Protein 5M2Y (pdb70)

B-factor: mean 32.22, std 14.25, range [13.65, 144.36]

Solvent-accessible surface area: 13595 Å² total; per-residue (Å²): 95,104,9,13,34,8,47,19,160,100,78,60,67,61,4,70,0,62,2,136,48,66,97,2,141,134,6,13,60,10,26,0,3,0,56,29,88,24,73,29,137,50,2,75,98,88,0,34,140,49,3,108,8,10,18,6,79,64,150,63,109,106,118,139,49,63,26,97,32,30,89,12,112,63,40,132,127,11,78,24,34,13,7,94,32,160,148,13,38,30,0,19,13,60,39,48,119,113,0,28,88,16,8,32,116,41,7,75,3,12,1,80,4,17,88,83,0,35,122,14,72,0,7,0,3,0,13,4,132,139,86,19,6,13,8,44,2,75,93,77,62,67,57,4,75,1,60,9,145,51,92,118,2,88,86,23,15,56,8,23,0,3,0,56,29,85,26,72,35,134,54,3,69,87,86,0,34,134,49,3,106,8,11,32,45,82,58,143,61,173,106,122,134,45,64,29,96,34,34,88,14,113,64,40,132,122,9,100,27,55,11,2,107,19,162,136,15,43,17,0,20,13,61,38,47,123,115,1,23,63,46,13,53,120,30,10,78,2,13,1,82,3,17,86,84,1,35,114,10,45,0,8,2,0,0,22,39,199

Foldseek 3Di:
DDKDWWAWDDDDQKTKTFQPPPLLVQAKWKKKKKAFPPQQVVCQVCVQPQKFKFQLDDDDPDPRHGQPQWGWHWDPDDPDDDDDDPRITMTTTRGDPVRSCRQNVSRMIMMGHDCVRPPMDMIMMMDGDD/DKDWWAWDDDPQKTKTFQPPPLLVQAKWKKKKKAFPDDPVCCQVCVQVQKFKFQVPDPDPDPGHGQPFWGWHWDPDDPDDDDDDPRITMITTRGDPVSSCSAVVVRMIMMGGDCVRPPMDMIMMIDRD

Sequence (258 aa):
SRVVFIELKQKGVMWEGALHDARLREGADFWLSVRSSMPGHELQTKFPQLCKAGSPDDVSEVVNVALSGVIIRPVTHVPAAIPLRLENQYFALDLSTDAARAMLDAGRCTFYTPASLGDDVVKLELFAVLRTRVVFIELKQKGVMWEGALHDARLREGADFWLSVRSSMPGHELQTKFPQLCKAGSPDDVSEVVNVALSGVIIRPVTHVPAAIPLRLENQYFALDLSTDAARAMLDAGRCTFYTPASLGDVKLELFAVLR

InterPro domains:
  IPR010263 Type VI secretion system TssK [PF05936] (18-442)
  IPR010263 Type VI secretion system TssK [PTHR35566] (1-444)
  IPR010263 Type VI secretion system TssK [TIGR03353] (5-442)

Nearest PDB structures (foldseek):
  5m2y-assembly2_B  TM=9.913E-01  e=2.814E-26  Escherichia coli 55989
  5m30-assembly1_B  TM=9.433E-01  e=1.510E-23  Escherichia coli
  6gj3-assembly1_H  TM=7.924E-01  e=5.886E-18  Escherichia coli
  5y0e-assembly1_A  TM=8.400E-01  e=4.653E-09  Serratia sp. FS14
  5y0e-assembly1_B  TM=8.006E-01  e=2.379E-08  Serratia sp. FS14

Organism: Escherichia coli (strain 55989 / EAEC) (NCBI:txid585055)

Structure (mmCIF, N/CA/C/O backbone):
data_5M2Y
#
_entry.id   5M2Y
#
_cell.length_a   63.770
_cell.length_b   63.770
_cell.length_c   63.110
_cell.angle_alpha   90.00
_cell.angle_beta   90.00
_cell.angle_gamma   120.00
#
_symmetry.space_group_name_H-M   'P 32'
#
loop_
_entity.id
_entity.type
_entity.pdbx_description
1 polymer 'TssK C'
2 water water
#
loop_
_atom_site.group_PDB
_atom_site.id
_atom_site.type_symbol
_atom_site.label_atom_id
_atom_site.label_alt_id
_atom_site.label_comp_id
_atom_site.label_asym_id
_atom_site.label_entity_id
_atom_site.label_seq_id
_atom_site.pdbx_PDB_ins_code
_atom_site.Cartn_x
_atom_site.Cartn_y
_atom_site.Cartn_z
_atom_site.occupancy
_atom_site.B_iso_or_equiv
_atom_site.auth_seq_id
_atom_site.auth_comp_id
_atom_site.auth_asym_id
_atom_site.auth_atom_id
_atom_site.pdbx_PDB_model_num
ATOM 1 N N . SER A 1 1 ? -5.236 13.305 10.862 1.00 47.36 316 SER A N 1
ATOM 2 C CA . SER A 1 1 ? -6.059 12.645 11.864 1.00 47.30 316 SER A CA 1
ATOM 3 C C . SER A 1 1 ? -7.485 13.171 11.847 1.00 49.27 316 SER A C 1
ATOM 4 O O . SER A 1 1 ? -7.861 13.855 10.910 1.00 48.85 316 SER A O 1
ATOM 7 N N . ARG A 1 2 ? -8.301 12.798 12.832 1.00 43.94 317 ARG A N 1
ATOM 8 C CA . ARG A 1 2 ? -9.641 13.345 12.841 1.00 42.41 317 ARG A CA 1
ATOM 9 C C . ARG A 1 2 ? -9.655 14.725 13.456 1.00 42.05 317 ARG A C 1
ATOM 10 O O . ARG A 1 2 ? -8.941 15.002 14.362 1.00 40.15 317 ARG A O 1
ATOM 18 N N . VAL A 1 3 ? -10.491 15.545 12.862 1.00 36.82 318 VAL A N 1
ATOM 19 C CA . VAL A 1 3 ? -10.727 16.942 13.166 1.00 35.25 318 VAL A CA 1
ATOM 20 C C . VAL A 1 3 ? -12.116 17.131 13.734 1.00 36.97 318 VAL A C 1
ATOM 21 O O . VAL A 1 3 ? -13.105 16.643 13.185 1.00 36.63 318 VAL A O 1
ATOM 25 N N . VAL A 1 4 ? -12.167 17.850 14.848 1.00 32.02 319 VAL A N 1
ATOM 26 C CA . VAL A 1 4 ? -13.381 18.173 15.568 1.00 31.91 319 VAL A CA 1
ATOM 27 C C . VAL A 1 4 ? -13.553 19.678 15.467 1.00 34.90 319 VAL A C 1
ATOM 28 O O . VAL A 1 4 ? -12.711 20.428 15.969 1.00 34.70 319 VAL A O 1
ATOM 32 N N . PHE A 1 5 ? -14.628 20.110 14.786 1.00 30.20 320 PHE A N 1
ATOM 33 C CA . PHE A 1 5 ? -14.975 21.514 14.661 1.00 29.00 320 PHE A CA 1
ATOM 34 C C . PHE A 1 5 ? -15.710 21.884 15.954 1.00 31.52 320 PHE A C 1
ATOM 35 O O . PHE A 1 5 ? -16.660 21.195 16.342 1.00 31.22 320 PHE A O 1
ATOM 43 N N . ILE A 1 6 ? -15.251 22.953 16.635 1.00 26.42 321 ILE A N 1
ATOM 44 C CA . ILE A 1 6 ? -15.871 23.425 17.870 1.00 26.24 321 ILE A CA 1
ATOM 45 C C . ILE A 1 6 ? -16.587 24.701 17.532 1.00 29.39 321 ILE A C 1
ATOM 46 O O . ILE A 1 6 ? -15.945 25.685 17.198 1.00 27.87 321 ILE A O 1
ATOM 51 N N . GLU A 1 7 ? -17.926 24.664 17.622 1.00 27.19 322 GLU A N 1
ATOM 52 C CA . GLU A 1 7 ? -18.775 25.812 17.357 1.00 27.07 322 GLU A CA 1
ATOM 53 C C . GLU A 1 7 ? -18.465 26.919 18.352 1.00 30.12 322 GLU A C 1
ATOM 54 O O . GLU A 1 7 ? -18.409 26.664 19.551 1.00 29.13 322 GLU A O 1
ATOM 56 N N . LEU A 1 8 ? -18.206 28.124 17.848 1.00 27.42 323 LEU A N 1
ATOM 57 C CA . LEU A 1 8 ? -17.943 29.286 18.689 1.00 27.01 323 LEU A CA 1
ATOM 58 C C . LEU A 1 8 ? -19.150 30.198 18.585 1.00 31.11 323 LEU A C 1
ATOM 59 O O . LEU A 1 8 ? -19.622 30.484 17.478 1.00 32.29 323 LEU A O 1
ATOM 64 N N . LYS A 1 9 ? -19.693 30.591 19.735 1.00 26.42 324 LYS A N 1
ATOM 65 C CA . LYS A 1 9 ? -20.815 31.507 19.807 1.00 26.48 324 LYS A CA 1
ATOM 66 C C . LYS A 1 9 ? -20.237 32.892 20.138 1.00 29.81 324 LYS A C 1
ATOM 67 O O . LYS A 1 9 ? -19.569 33.043 21.157 1.00 28.79 324 LYS A O 1
ATOM 73 N N . GLN A 1 10 ? -20.443 33.874 19.246 1.00 27.12 325 GLN A N 1
ATOM 74 C CA . GLN A 1 10 ? -19.978 35.230 19.468 1.00 26.90 325 GLN A CA 1
ATOM 75 C C . GLN A 1 10 ? -21.037 36.021 20.258 1.00 31.24 325 GLN A C 1
ATOM 76 O O . GLN A 1 10 ? -22.236 35.987 19.947 1.00 31.30 325 GLN A O 1
ATOM 82 N N . LYS A 1 11 ? -20.565 36.727 21.289 1.00 27.48 326 LYS A N 1
ATOM 83 C CA . LYS A 1 11 ? -21.354 37.611 22.135 1.00 27.83 326 LYS A CA 1
ATOM 84 C C . LYS A 1 11 ? -20.514 38.874 22.275 1.00 30.64 326 LYS A C 1
ATOM 85 O O . LYS A 1 11 ? -19.728 39.002 23.204 1.00 29.48 326 LYS A O 1
ATOM 87 N N . GLY A 1 12 ? -20.642 39.753 21.283 1.00 27.89 327 GLY A N 1
ATOM 88 C CA . GLY A 1 12 ? -19.879 40.990 21.190 1.00 27.80 327 GLY A CA 1
ATOM 89 C C . GLY A 1 12 ? -18.423 40.695 20.904 1.00 29.85 327 GLY A C 1
ATOM 90 O O . GLY A 1 12 ? -18.098 40.132 19.865 1.00 29.17 327 GLY A O 1
ATOM 91 N N . VAL A 1 13 ? -17.560 41.031 21.865 1.00 24.90 328 VAL A N 1
ATOM 92 C CA . VAL A 1 13 ? -16.117 40.810 21.808 1.00 23.75 328 VAL A CA 1
ATOM 93 C C . VAL A 1 13 ? -15.697 39.402 22.274 1.00 24.93 328 VAL A C 1
ATOM 94 O O . VAL A 1 13 ? -14.537 39.037 22.101 1.00 23.63 328 VAL A O 1
ATOM 98 N N . MET A 1 14 ? -16.622 38.631 22.869 1.00 20.34 329 MET A N 1
ATOM 99 C CA . MET A 1 14 ? -16.313 37.290 23.366 1.00 19.40 329 MET A CA 1
ATOM 100 C C . MET A 1 14 ? -16.804 36.169 22.470 1.00 23.38 329 MET A C 1
ATOM 101 O O . MET A 1 14 ? -17.890 36.253 21.906 1.00 23.02 329 MET A O 1
ATOM 106 N N . TRP A 1 15 ? -15.986 35.124 22.336 1.00 19.42 330 TRP A N 1
ATOM 107 C CA . TRP A 1 15 ? -16.312 33.926 21.570 1.00 19.22 330 TRP A CA 1
ATOM 108 C C . TRP A 1 15 ? -16.256 32.764 22.533 1.00 24.60 330 TRP A C 1
ATOM 109 O O . TRP A 1 15 ? -15.265 32.616 23.239 1.00 24.75 330 TRP A O 1
ATOM 120 N N . GLU A 1 16 ? -17.315 31.960 22.599 1.00 21.69 331 GLU A N 1
ATOM 121 C CA . GLU A 1 16 ? -17.341 30.827 23.530 1.00 21.73 331 GLU A CA 1
ATOM 122 C C . GLU A 1 16 ? -17.607 29.526 22.812 1.00 26.47 331 GLU A C 1
ATOM 123 O O . GLU A 1 16 ? -18.513 29.455 21.998 1.00 26.06 331 GLU A O 1
ATOM 129 N N . GLY A 1 17 ? -16.828 28.508 23.154 1.00 24.14 332 GLY A N 1
ATOM 130 C CA . GLY A 1 17 ? -16.948 27.167 22.604 1.00 24.33 332 GLY A CA 1
ATOM 131 C C . GLY A 1 17 ? -17.150 26.134 23.689 1.00 29.14 332 GLY A C 1
ATOM 132 O O . GLY A 1 17 ? -16.545 26.238 24.752 1.00 28.79 332 GLY A O 1
ATOM 133 N N . ALA A 1 18 ? -18.016 25.138 23.433 1.00 26.88 333 ALA A N 1
ATOM 134 C CA . ALA A 1 18 ? -18.283 24.052 24.377 1.00 27.36 333 ALA A CA 1
ATOM 135 C C . ALA A 1 18 ? -17.304 22.922 24.093 1.00 31.00 333 ALA A C 1
ATOM 136 O O . ALA A 1 18 ? -17.109 22.556 22.931 1.00 30.09 333 ALA A O 1
ATOM 138 N N . LEU A 1 19 ? -16.658 22.407 25.146 1.00 28.58 334 LEU A N 1
ATOM 139 C CA . LEU A 1 19 ? -15.675 21.335 25.019 1.00 28.77 334 LEU A CA 1
ATOM 140 C C . LEU A 1 19 ? -16.173 20.051 25.693 1.00 35.24 334 LEU A C 1
ATOM 141 O O . LEU A 1 19 ? -15.441 19.441 26.460 1.00 35.57 334 LEU A O 1
ATOM 146 N N . HIS A 1 20 ? -17.407 19.621 25.391 1.00 33.51 335 HIS A N 1
ATOM 147 C CA . HIS A 1 20 ? -17.931 18.425 26.048 1.00 34.98 335 HIS A CA 1
ATOM 148 C C . HIS A 1 20 ? -17.693 17.135 25.273 1.00 39.87 335 HIS A C 1
ATOM 149 O O . HIS A 1 20 ? -17.988 16.062 25.804 1.00 40.55 335 HIS A O 1
ATOM 156 N N . ASP A 1 21 ? -17.124 17.222 24.055 1.00 36.07 336 ASP A N 1
ATOM 157 C CA . ASP A 1 21 ? -16.818 16.031 23.265 1.00 36.03 336 ASP A CA 1
ATOM 158 C C . ASP A 1 21 ? -15.787 15.205 24.036 1.00 39.92 336 ASP A C 1
ATOM 159 O O . ASP A 1 21 ? -14.675 15.676 24.290 1.00 39.31 336 ASP A O 1
ATOM 164 N N . ALA A 1 22 ? -16.179 13.979 24.428 1.00 36.76 337 ALA A N 1
ATOM 165 C CA . ALA A 1 22 ? -15.358 13.040 25.196 1.00 36.78 337 ALA A CA 1
ATOM 166 C C . ALA A 1 22 ? -13.993 12.744 24.599 1.00 39.48 337 ALA A C 1
ATOM 167 O O . ALA A 1 22 ? -13.064 12.472 25.359 1.00 39.01 337 ALA A O 1
ATOM 169 N N . ARG A 1 23 ? -13.856 12.833 23.258 1.00 35.08 338 ARG A N 1
ATOM 170 C CA . ARG A 1 23 ? -12.606 12.581 22.529 1.00 34.64 338 ARG A CA 1
ATOM 171 C C . ARG A 1 23 ? -11.497 13.585 22.827 1.00 37.98 338 ARG A C 1
ATOM 172 O O . ARG A 1 23 ? -10.341 13.227 22.702 1.00 36.61 338 ARG A O 1
ATOM 180 N N . LEU A 1 24 ? -11.851 14.815 23.241 1.00 34.43 339 LEU A N 1
ATOM 181 C CA . LEU A 1 24 ? -10.924 15.906 23.578 1.00 33.92 339 LEU A CA 1
ATOM 182 C C . LEU A 1 24 ? -10.016 15.614 24.781 1.00 40.74 339 LEU A C 1
ATOM 183 O O . LEU A 1 24 ? -8.892 16.100 24.819 1.00 40.04 339 LEU A O 1
ATOM 188 N N . ARG A 1 25 ? -10.482 14.824 25.747 1.00 40.18 340 ARG A N 1
ATOM 189 C CA . ARG A 1 25 ? -9.673 14.474 26.913 1.00 41.50 340 ARG A CA 1
ATOM 190 C C . ARG A 1 25 ? -8.634 13.379 26.628 1.00 45.98 340 ARG A C 1
ATOM 191 O O . ARG A 1 25 ? -7.747 13.152 27.441 1.00 46.54 340 ARG A O 1
ATOM 199 N N . GLU A 1 26 ? -8.730 12.724 25.464 1.00 42.23 341 GLU A N 1
ATOM 200 C CA . GLU A 1 26 ? -7.811 11.660 25.049 1.00 42.55 341 GLU A CA 1
ATOM 201 C C . GLU A 1 26 ? -6.569 12.145 24.287 1.00 44.05 341 GLU A C 1
ATOM 202 O O . GLU A 1 26 ? -5.754 11.339 23.826 1.00 43.91 341 GLU A O 1
ATOM 208 N N . GLY A 1 27 ? -6.451 13.453 24.141 1.00 37.77 342 GLY A N 1
ATOM 209 C CA . GLY A 1 27 ? -5.342 14.055 23.434 1.00 36.09 342 GLY A CA 1
ATOM 210 C C . GLY A 1 27 ? -5.797 14.804 22.204 1.00 36.63 342 GLY A C 1
ATOM 211 O O . GLY A 1 27 ? -6.222 14.198 21.224 1.00 36.11 342 GLY A O 1
ATOM 212 N N . ALA A 1 28 ? -5.810 16.141 22.320 1.00 30.37 343 ALA A N 1
ATOM 213 C CA . ALA A 1 28 ? -6.156 17.061 21.243 1.00 28.32 343 ALA A CA 1
ATOM 214 C C . ALA A 1 28 ? -5.366 18.339 21.311 1.00 28.89 343 ALA A C 1
ATOM 215 O O . ALA A 1 28 ? -5.032 18.807 22.398 1.00 28.67 343 ALA A O 1
ATOM 217 N N . ASP A 1 29 ? -5.063 18.879 20.131 1.00 23.40 344 ASP A N 1
ATOM 218 C CA . ASP A 1 29 ? -4.379 20.151 19.941 1.00 21.77 344 ASP A CA 1
ATOM 219 C C . ASP A 1 29 ? -5.350 21.035 19.195 1.00 23.63 344 ASP A C 1
ATOM 220 O O . ASP A 1 29 ? -6.110 20.549 18.359 1.00 22.86 344 ASP A O 1
ATOM 225 N N . PHE A 1 30 ? -5.363 22.320 19.535 1.00 18.48 345 PHE A N 1
ATOM 226 C CA . PHE A 1 30 ? -6.325 23.276 19.004 1.00 17.37 345 PHE A CA 1
ATOM 227 C C . PHE A 1 30 ? -5.738 24.323 18.082 1.00 20.43 345 PHE A C 1
ATOM 228 O O . PHE A 1 30 ? -4.600 24.744 18.253 1.00 19.36 345 PHE A O 1
ATOM 236 N N . TRP A 1 31 ? -6.546 24.745 17.104 1.00 18.04 346 TRP A N 1
ATOM 237 C CA . TRP A 1 31 ? -6.196 25.789 16.145 1.00 18.51 346 TRP A CA 1
ATOM 238 C C . TRP A 1 31 ? -7.357 26.723 15.925 1.00 20.85 346 TRP A C 1
ATOM 239 O O . TRP A 1 31 ? -8.511 26.296 15.883 1.00 20.18 346 TRP A O 1
ATOM 250 N N . LEU A 1 32 ? -7.029 27.987 15.711 1.00 17.50 347 LEU A N 1
ATOM 251 C CA . LEU A 1 32 ? -7.990 29.016 15.358 1.00 16.78 347 LEU A CA 1
ATOM 252 C C . LEU A 1 32 ? -7.823 29.387 13.887 1.00 19.94 347 LEU A C 1
ATOM 253 O O . LEU A 1 32 ? -6.700 29.509 13.394 1.00 19.90 347 LEU A O 1
ATOM 258 N N . SER A 1 33 ? -8.946 29.530 13.192 1.00 16.50 348 SER A N 1
ATOM 259 C CA . SER A 1 33 ? -8.979 29.987 11.798 1.00 16.00 348 SER A CA 1
ATOM 260 C C . SER A 1 33 ? -9.640 31.362 11.876 1.00 19.83 348 SER A C 1
ATOM 261 O O . SER A 1 33 ? -10.696 31.489 12.492 1.00 20.58 348 SER A O 1
ATOM 264 N N . VAL A 1 34 ? -8.949 32.395 11.385 1.00 15.77 349 VAL A N 1
ATOM 265 C CA . VAL A 1 34 ? -9.390 33.782 11.535 1.00 15.76 349 VAL A CA 1
ATOM 266 C C . VAL A 1 34 ? -9.523 34.521 10.212 1.00 19.29 349 VAL A C 1
ATOM 267 O O . VAL A 1 34 ? -8.627 34.471 9.382 1.00 18.02 349 VAL A O 1
ATOM 271 N N . ARG A 1 35 ? -10.645 35.213 10.053 1.00 17.19 350 ARG A N 1
ATOM 272 C CA . ARG A 1 35 ? -10.876 36.089 8.918 1.00 18.25 350 ARG A CA 1
ATOM 273 C C . ARG A 1 35 ? -11.218 37.436 9.498 1.00 22.73 350 ARG A C 1
ATOM 274 O O . ARG A 1 35 ? -11.838 37.537 10.560 1.00 21.52 350 ARG A O 1
ATOM 282 N N . SER A 1 36 ? -10.742 38.466 8.831 1.00 21.18 351 SER A N 1
ATOM 283 C CA . SER A 1 36 ? -10.944 39.816 9.293 1.00 22.04 351 SER A CA 1
ATOM 284 C C . SER A 1 36 ? -10.882 40.830 8.160 1.00 26.49 351 SER A C 1
ATOM 285 O O . SER A 1 36 ? -10.382 40.520 7.089 1.00 25.70 351 SER A O 1
ATOM 288 N N . SER A 1 37 ? -11.387 42.050 8.408 1.00 24.82 352 SER A N 1
ATOM 289 C CA . SER A 1 37 ? -11.320 43.169 7.467 1.00 26.17 352 SER A CA 1
ATOM 290 C C . SER A 1 37 ? -9.896 43.767 7.520 1.00 31.69 352 SER A C 1
ATOM 291 O O . SER A 1 37 ? -9.513 44.540 6.652 1.00 32.31 352 SER A O 1
ATOM 294 N N . MET A 1 38 ? -9.113 43.383 8.543 1.00 28.57 353 MET A N 1
ATOM 295 C CA . MET A 1 38 ? -7.718 43.781 8.745 1.00 28.31 353 MET A CA 1
ATOM 296 C C . MET A 1 38 ? -6.854 43.075 7.689 1.00 32.10 353 MET A C 1
ATOM 297 O O . MET A 1 38 ? -7.082 41.891 7.425 1.00 32.26 353 MET A O 1
ATOM 302 N N . PRO A 1 39 ? -5.855 43.761 7.092 1.00 28.69 354 PRO A N 1
ATOM 303 C CA . PRO A 1 39 ? -4.988 43.093 6.105 1.00 28.37 354 PRO A CA 1
ATOM 304 C C . PRO A 1 39 ? -4.346 41.823 6.687 1.00 30.65 354 PRO A C 1
ATOM 305 O O . PRO A 1 39 ? -3.969 41.808 7.855 1.00 28.79 354 PRO A O 1
ATOM 309 N N . GLY A 1 40 ? -4.291 40.763 5.881 1.00 27.40 355 GLY A N 1
ATOM 310 C CA . GLY A 1 40 ? -3.753 39.458 6.262 1.00 26.38 355 GLY A CA 1
ATOM 311 C C . GLY A 1 40 ? -2.424 39.442 6.998 1.00 28.57 355 GLY A C 1
ATOM 312 O O . GLY A 1 40 ? -2.288 38.766 8.019 1.00 26.41 355 GLY A O 1
ATOM 313 N N . HIS A 1 41 ? -1.422 40.185 6.487 1.00 25.72 356 HIS A N 1
ATOM 314 C CA . HIS A 1 41 ? -0.094 40.244 7.114 1.00 25.31 356 HIS A CA 1
ATOM 315 C C . HIS A 1 41 ? -0.153 40.919 8.490 1.00 27.21 356 HIS A C 1
ATOM 316 O O . HIS A 1 41 ? 0.606 40.560 9.391 1.00 26.67 356 HIS A O 1
ATOM 323 N N . GLU A 1 42 ? -1.059 41.902 8.638 1.00 22.34 357 GLU A N 1
ATOM 324 C CA . GLU A 1 42 ? -1.243 42.650 9.879 1.00 21.29 357 GLU A CA 1
ATOM 325 C C . GLU A 1 42 ? -1.945 41.774 10.907 1.00 23.45 357 GLU A C 1
ATOM 326 O O . GLU A 1 42 ? -1.573 41.793 12.078 1.00 22.87 357 GLU A O 1
ATOM 332 N N . LEU A 1 43 ? -2.952 40.992 10.458 1.00 19.50 358 LEU A N 1
ATOM 333 C CA . LEU A 1 43 ? -3.680 40.069 11.326 1.00 18.77 358 LEU A CA 1
ATOM 334 C C . LEU A 1 43 ? -2.716 39.003 11.870 1.00 21.38 358 LEU A C 1
ATOM 335 O O . LEU A 1 43 ? -2.741 38.705 13.054 1.00 20.20 358 LEU A O 1
ATOM 340 N N . GLN A 1 44 ? -1.825 38.480 11.013 1.00 18.12 359 GLN A N 1
ATOM 341 C CA . GLN A 1 44 ? -0.844 37.463 11.401 1.00 17.16 359 GLN A CA 1
ATOM 342 C C . GLN A 1 44 ? 0.065 37.952 12.511 1.00 21.34 359 GLN A C 1
ATOM 343 O O . GLN A 1 44 ? 0.360 37.207 13.451 1.00 20.55 359 GLN A O 1
ATOM 349 N N . THR A 1 45 ? 0.537 39.194 12.346 1.00 19.56 360 THR A N 1
ATOM 350 C CA . THR A 1 45 ? 1.436 39.898 13.245 1.00 19.64 360 THR A CA 1
ATOM 351 C C . THR A 1 45 ? 0.785 40.241 14.602 1.00 23.18 360 THR A C 1
ATOM 352 O O . THR A 1 45 ? 1.381 39.976 15.638 1.00 24.32 360 THR A O 1
ATOM 356 N N . LYS A 1 46 ? -0.431 40.812 14.582 1.00 18.13 361 LYS A N 1
ATOM 357 C CA . LYS A 1 46 ? -1.158 41.375 15.724 1.00 16.68 361 LYS A CA 1
ATOM 358 C C . LYS A 1 46 ? -2.122 40.452 16.456 1.00 18.86 361 LYS A C 1
ATOM 359 O O . LYS A 1 46 ? -2.241 40.587 17.673 1.00 17.94 361 LYS A O 1
ATOM 365 N N . PHE A 1 47 ? -2.808 39.537 15.742 1.00 14.74 362 PHE A N 1
ATOM 366 C CA . PHE A 1 47 ? -3.763 38.607 16.367 1.00 13.99 362 PHE A CA 1
ATOM 367 C C . PHE A 1 47 ? -3.184 37.866 17.594 1.00 17.45 362 PHE A C 1
ATOM 368 O O . PHE A 1 47 ? -3.876 37.839 18.610 1.00 16.52 362 PHE A O 1
ATOM 376 N N . PRO A 1 48 ? -1.934 37.323 17.583 1.00 15.23 363 PRO A N 1
ATOM 377 C CA . PRO A 1 48 ? -1.422 36.635 18.790 1.00 15.36 363 PRO A CA 1
ATOM 378 C C . PRO A 1 48 ? -1.325 37.511 20.046 1.00 19.48 363 PRO A C 1
ATOM 379 O O . PRO A 1 48 ? -1.309 36.984 21.154 1.00 19.21 363 PRO A O 1
ATOM 383 N N . GLN A 1 49 ? -1.242 38.840 19.870 1.00 17.38 364 GLN A N 1
ATOM 384 C CA . GLN A 1 49 ? -1.177 39.799 20.976 1.00 17.71 364 GLN A CA 1
ATOM 385 C C . GLN A 1 49 ? -2.518 40.427 21.304 1.00 21.12 364 GLN A C 1
ATOM 386 O O . GLN A 1 49 ? -2.721 40.844 22.435 1.00 21.56 364 GLN A O 1
ATOM 392 N N . LEU A 1 50 ? -3.431 40.493 20.330 1.00 16.53 365 LEU A N 1
ATOM 393 C CA . LEU A 1 50 ? -4.757 41.073 20.525 1.00 15.65 365 LEU A CA 1
ATOM 394 C C . LEU A 1 50 ? -5.770 40.081 21.084 1.00 18.79 365 LEU A C 1
ATOM 395 O O . LEU A 1 50 ? -6.548 40.448 21.957 1.00 17.73 365 LEU A O 1
ATOM 400 N N . CYS A 1 51 ? -5.759 38.838 20.583 1.00 15.76 366 CYS A N 1
ATOM 401 C CA . CYS A 1 51 ? -6.680 37.815 21.050 1.00 15.22 366 CYS A CA 1
ATOM 402 C C . CYS A 1 51 ? -6.213 37.272 22.380 1.00 18.60 366 CYS A C 1
ATOM 403 O O . CYS A 1 51 ? -5.049 36.906 22.517 1.00 18.14 366 CYS A O 1
ATOM 406 N N . LYS A 1 52 ? -7.128 37.210 23.347 1.00 15.58 367 LYS A N 1
ATOM 407 C CA . LYS A 1 52 ? -6.810 36.712 24.679 1.00 15.64 367 LYS A CA 1
ATOM 408 C C . LYS A 1 52 ? -7.768 35.610 25.078 1.00 19.66 367 LYS A C 1
ATOM 409 O O . LYS A 1 52 ? -8.977 35.765 24.938 1.00 19.95 367 LYS A O 1
ATOM 415 N N . ALA A 1 53 ? -7.231 34.508 25.602 1.00 17.06 368 ALA A N 1
ATOM 416 C CA . ALA A 1 53 ? -8.057 33.425 26.103 1.00 16.59 368 ALA A CA 1
ATOM 417 C C . ALA A 1 53 ? -8.594 33.843 27.476 1.00 19.87 368 ALA A C 1
ATOM 418 O O . ALA A 1 53 ? -7.864 34.401 28.302 1.00 19.16 368 ALA A O 1
ATOM 420 N N . GLY A 1 54 ? -9.880 33.623 27.672 1.00 16.83 369 GLY A N 1
ATOM 421 C CA . GLY A 1 54 ? -10.548 33.952 28.921 1.00 17.09 369 GLY A CA 1
ATOM 422 C C . GLY A 1 54 ? -10.547 32.774 29.863 1.00 21.27 369 GLY A C 1
ATOM 423 O O . GLY A 1 54 ? -10.346 31.628 29.449 1.00 20.58 369 GLY A O 1
ATOM 424 N N . SER A 1 55 ? -10.717 33.048 31.132 1.00 17.86 370 SER A N 1
ATOM 425 C CA . SER A 1 55 ? -10.717 32.008 32.112 1.00 18.28 370 SER A CA 1
ATOM 426 C C . SER A 1 55 ? -11.984 31.199 31.961 1.00 23.57 370 SER A C 1
ATOM 427 O O . SER A 1 55 ? -13.032 31.751 31.962 1.00 23.15 370 SER A O 1
ATOM 430 N N . PRO A 1 56 ? -11.837 29.890 31.834 1.00 21.66 371 PRO A N 1
ATOM 431 C CA . PRO A 1 56 ? -12.992 29.020 31.697 1.00 21.99 371 PRO A CA 1
ATOM 432 C C . PRO A 1 56 ? -13.593 28.651 33.067 1.00 26.99 371 PRO A C 1
ATOM 433 O O . PRO A 1 56 ? -14.667 28.114 33.094 1.00 27.19 371 PRO A O 1
ATOM 437 N N . ASP A 1 57 ? -12.894 28.956 34.143 1.00 24.70 372 ASP A N 1
ATOM 438 C CA . ASP A 1 57 ? -13.341 28.554 35.462 1.00 25.51 372 ASP A CA 1
ATOM 439 C C . ASP A 1 57 ? -13.216 29.539 36.599 1.00 30.64 372 ASP A C 1
ATOM 440 O O . ASP A 1 57 ? -13.291 29.141 37.726 1.00 31.03 372 ASP A O 1
ATOM 445 N N . ASP A 1 58 ? -13.052 30.808 36.312 1.00 27.35 373 ASP A N 1
ATOM 446 C CA . ASP A 1 58 ? -12.918 31.773 37.373 1.00 27.52 373 ASP A CA 1
ATOM 447 C C . ASP A 1 58 ? -14.220 31.938 38.127 1.00 32.10 373 ASP A C 1
ATOM 448 O O . ASP A 1 58 ? -15.266 31.999 37.542 1.00 32.16 373 ASP A O 1
ATOM 453 N N . VAL A 1 59 ? -14.092 31.991 39.450 1.00 28.65 374 VAL A N 1
ATOM 454 C CA . VAL A 1 59 ? -15.213 32.149 40.342 1.00 28.77 374 VAL A CA 1
ATOM 455 C C . VAL A 1 59 ? -15.161 33.448 41.143 1.00 32.29 374 VAL A C 1
ATOM 456 O O . VAL A 1 59 ? -15.926 33.635 42.058 1.00 32.72 374 VAL A O 1
ATOM 460 N N . SER A 1 60 ? -14.269 34.354 40.770 1.00 27.57 375 SER A N 1
ATOM 461 C CA . SER A 1 60 ? -14.171 35.647 41.413 1.00 26.65 375 SER A CA 1
ATOM 462 C C . SER A 1 60 ? -15.213 36.638 40.915 1.00 30.35 375 SER A C 1
ATOM 463 O O . SER A 1 60 ? -15.894 36.359 39.962 1.00 29.44 375 SER A O 1
ATOM 466 N N . GLU A 1 61 ? -15.312 37.790 41.570 1.00 27.83 376 GLU A N 1
ATOM 467 C CA . GLU A 1 61 ? -16.236 38.845 41.152 1.00 27.86 376 GLU A CA 1
ATOM 468 C C . GLU A 1 61 ? -15.598 39.767 40.094 1.00 30.94 376 GLU A C 1
ATOM 469 O O . GLU A 1 61 ? -16.245 40.702 39.627 1.00 31.35 376 GLU A O 1
ATOM 471 N N . VAL A 1 62 ? -14.335 39.486 39.705 1.00 26.03 377 VAL A N 1
ATOM 472 C CA . VAL A 1 62 ? -13.607 40.263 38.702 1.00 24.88 377 VAL A CA 1
ATOM 473 C C . VAL A 1 62 ? -14.124 39.880 37.323 1.00 26.98 377 VAL A C 1
ATOM 474 O O . VAL A 1 62 ? -14.256 38.696 37.013 1.00 26.06 377 VAL A O 1
ATOM 478 N N . VAL A 1 63 ? -14.451 40.905 36.517 1.00 22.77 378 VAL A N 1
ATOM 479 C CA . VAL A 1 63 ? -14.905 40.712 35.149 1.00 22.09 378 VAL A CA 1
ATOM 480 C C . VAL A 1 63 ? -13.678 40.483 34.226 1.00 24.38 378 VAL A C 1
ATOM 481 O O . VAL A 1 63 ? -12.584 40.976 34.509 1.00 23.44 378 VAL A O 1
ATOM 485 N N . ASN A 1 64 ? -13.882 39.729 33.140 1.00 19.94 379 ASN A N 1
ATOM 486 C CA . ASN A 1 64 ? -12.903 39.460 32.083 1.00 19.10 379 ASN A CA 1
ATOM 487 C C . ASN A 1 64 ? -11.593 38.793 32.525 1.00 21.07 379 ASN A C 1
ATOM 488 O O . ASN A 1 64 ? -10.565 39.081 31.920 1.00 19.59 379 ASN A O 1
ATOM 493 N N . VAL A 1 65 ? -11.622 37.889 33.525 1.00 17.76 380 VAL A N 1
ATOM 494 C CA . VAL A 1 65 ? -10.417 37.173 33.971 1.00 17.02 380 VAL A CA 1
ATOM 495 C C . VAL A 1 65 ? -9.841 36.362 32.807 1.00 20.51 380 VAL A C 1
ATOM 496 O O . VAL A 1 65 ? -10.598 35.710 32.095 1.00 20.28 380 VAL A O 1
ATOM 500 N N . ALA A 1 66 ? -8.523 36.456 32.590 1.00 16.77 381 ALA A N 1
ATOM 501 C CA . ALA A 1 66 ? -7.826 35.774 31.504 1.00 16.11 381 ALA A CA 1
ATOM 502 C C . ALA A 1 66 ? -7.258 34.445 31.961 1.00 20.65 381 ALA A C 1
ATOM 503 O O . ALA A 1 66 ? -6.971 34.258 33.144 1.00 22.25 381 ALA A O 1
ATOM 505 N N . LEU A 1 67 ? -7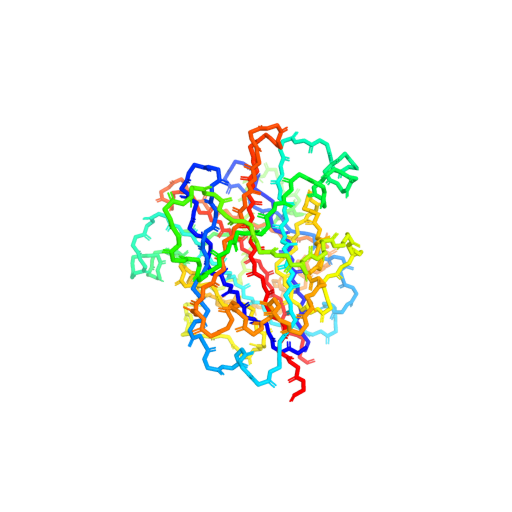.089 33.524 31.005 1.00 16.45 382 LEU A N 1
ATOM 506 C CA . LEU A 1 67 ? -6.473 32.230 31.254 1.00 16.13 382 LEU A CA 1
ATOM 507 C C . LEU A 1 67 ? -5.017 32.355 30.828 1.00 20.13 382 LEU A C 1
ATOM 508 O O . LEU A 1 67 ? -4.742 32.633 29.666 1.00 19.54 382 LEU A O 1
ATOM 513 N N . SER A 1 68 ? -4.093 32.196 31.773 1.00 18.43 383 SER A N 1
ATOM 514 C CA . SER A 1 68 ? -2.676 32.276 31.445 1.00 18.37 383 SER A CA 1
ATOM 515 C C . SER A 1 68 ? -2.212 30.925 30.870 1.00 22.07 383 SER A C 1
ATOM 516 O O . SER A 1 68 ? -2.903 29.918 31.011 1.00 21.41 383 SER A O 1
ATOM 519 N N . GLY A 1 69 ? -1.066 30.944 30.196 1.00 19.39 384 GLY A N 1
ATOM 520 C CA . GLY A 1 69 ? -0.482 29.755 29.585 1.00 19.18 384 GLY A CA 1
ATOM 521 C C . GLY A 1 69 ? -1.015 29.424 28.204 1.00 22.10 384 GLY A C 1
ATOM 522 O O . GLY A 1 69 ? -0.914 28.278 27.755 1.00 21.50 384 GLY A O 1
ATOM 523 N N . VAL A 1 70 ? -1.601 30.429 27.527 1.00 18.71 385 VAL A N 1
ATOM 524 C CA . VAL A 1 70 ? -2.121 30.280 26.180 1.00 17.92 385 VAL A CA 1
ATOM 525 C C . VAL A 1 70 ? -1.249 31.139 25.270 1.00 21.82 385 VAL A C 1
ATOM 526 O O . VAL A 1 70 ? -1.211 32.357 25.429 1.00 22.49 385 VAL A O 1
ATOM 530 N N . ILE A 1 71 ? -0.493 30.492 24.371 1.00 16.63 386 ILE A N 1
ATOM 531 C CA . ILE A 1 71 ? 0.352 31.203 23.428 1.00 15.94 386 ILE A CA 1
ATOM 532 C C . ILE A 1 71 ? -0.240 30.943 22.061 1.00 18.97 386 ILE A C 1
ATOM 533 O O . ILE A 1 71 ? -0.373 29.798 21.655 1.00 18.77 386 ILE A O 1
ATOM 538 N N . ILE A 1 72 ? -0.626 32.012 21.377 1.00 15.25 387 ILE A N 1
ATOM 539 C CA . ILE A 1 72 ? -1.198 31.927 20.043 1.00 14.48 387 ILE A CA 1
ATOM 540 C C . ILE A 1 72 ? -0.045 32.067 19.063 1.00 17.96 387 ILE A C 1
ATOM 541 O O . ILE A 1 72 ? 0.660 33.065 19.083 1.00 18.27 387 ILE A O 1
ATOM 546 N N . ARG A 1 73 ? 0.172 31.040 18.244 1.00 14.91 388 ARG A N 1
ATOM 547 C CA . ARG A 1 73 ? 1.266 31.076 17.276 1.00 14.29 388 ARG A CA 1
ATOM 548 C C . ARG A 1 73 ? 0.754 31.011 15.849 1.00 17.98 388 ARG A C 1
ATOM 549 O O . ARG A 1 73 ? -0.004 30.093 15.524 1.00 17.16 388 ARG A O 1
ATOM 557 N N . PRO A 1 74 ? 1.200 31.931 14.962 1.00 15.41 389 PRO A N 1
ATOM 558 C CA . PRO A 1 74 ? 0.772 31.834 13.565 1.00 15.23 389 PRO A CA 1
ATOM 559 C C . PRO A 1 74 ? 1.394 30.590 12.935 1.00 19.94 389 PRO A C 1
ATOM 560 O O . PRO A 1 74 ? 2.536 30.248 13.234 1.00 19.66 389 PRO A O 1
ATOM 564 N N . VAL A 1 75 ? 0.603 29.875 12.142 1.00 15.90 390 VAL A N 1
ATOM 565 C CA . VAL A 1 75 ? 1.053 28.654 11.480 1.00 15.30 390 VAL A CA 1
ATOM 566 C C . VAL A 1 75 ? 0.851 28.794 9.974 1.00 19.68 390 VAL A C 1
ATOM 567 O O . VAL A 1 75 ? -0.008 29.565 9.521 1.00 19.12 390 VAL A O 1
ATOM 571 N N . THR A 1 76 ? 1.651 28.051 9.199 1.00 16.62 391 THR A N 1
ATOM 572 C CA . THR A 1 76 ? 1.532 28.056 7.740 1.00 16.56 391 THR A CA 1
ATOM 573 C C . THR A 1 76 ? 0.240 27.335 7.323 1.00 20.89 391 THR A C 1
ATOM 574 O O . THR A 1 76 ? -0.429 27.768 6.386 1.00 21.14 391 THR A O 1
ATOM 578 N N . HIS A 1 77 ? -0.111 26.251 8.048 1.00 17.91 392 HIS A N 1
ATOM 579 C CA . HIS A 1 77 ? -1.297 25.430 7.813 1.00 17.65 392 HIS A CA 1
ATOM 580 C C . HIS A 1 77 ? -1.612 24.554 9.010 1.00 22.30 392 HIS A C 1
ATOM 581 O O . HIS A 1 77 ? -0.727 24.247 9.810 1.00 21.14 392 HIS A O 1
ATOM 588 N N . VAL A 1 78 ? -2.886 24.145 9.106 1.00 20.78 393 VAL A N 1
ATOM 589 C CA . VAL A 1 78 ? -3.387 23.226 10.119 1.00 20.96 393 VAL A CA 1
ATOM 590 C C . VAL A 1 78 ? -3.037 21.815 9.593 1.00 27.00 393 VAL A C 1
ATOM 591 O O . VAL A 1 78 ? -3.277 21.527 8.415 1.00 26.56 393 VAL A O 1
ATOM 595 N N . PRO A 1 79 ? -2.406 20.954 10.425 1.00 24.88 394 PRO A N 1
ATOM 596 C CA . PRO A 1 79 ? -2.002 19.617 9.953 1.00 25.43 394 PRO A CA 1
ATOM 597 C C . PRO A 1 79 ? -3.155 18.611 9.862 1.00 30.11 394 PRO A C 1
ATOM 598 O O . PRO A 1 79 ? -3.099 17.532 10.464 1.00 29.98 394 PRO A O 1
ATOM 602 N N . ALA A 1 80 ? -4.189 18.970 9.086 1.00 27.01 395 ALA A N 1
ATOM 603 C CA . ALA A 1 80 ? -5.387 18.164 8.871 1.00 27.40 395 ALA A CA 1
ATOM 604 C C . ALA A 1 80 ? -6.224 18.754 7.746 1.00 31.94 395 ALA A C 1
ATOM 605 O O . ALA A 1 80 ? -6.076 19.937 7.427 1.00 31.04 395 ALA A O 1
ATOM 607 N N . ALA A 1 81 ? -7.114 17.929 7.159 1.00 29.23 396 ALA A N 1
ATOM 608 C CA . ALA A 1 81 ? -7.998 18.329 6.070 1.00 29.11 396 ALA A CA 1
ATOM 609 C C . ALA A 1 81 ? -9.156 19.145 6.618 1.00 31.74 396 ALA A C 1
ATOM 610 O O . ALA A 1 81 ? -10.028 18.617 7.309 1.00 31.42 396 ALA A O 1
ATOM 612 N N . ILE A 1 82 ? -9.120 20.458 6.348 1.00 27.26 397 ILE A N 1
ATOM 613 C CA . ILE A 1 82 ? -10.132 21.410 6.798 1.00 26.41 397 ILE A CA 1
ATOM 614 C C . ILE A 1 82 ? -10.579 22.320 5.635 1.00 29.17 397 ILE A C 1
ATOM 615 O O . ILE A 1 82 ? -9.830 22.464 4.658 1.00 27.84 397 ILE A O 1
ATOM 620 N N . PRO A 1 83 ? -11.784 22.939 5.724 1.00 26.25 398 PRO A N 1
ATOM 621 C CA . PRO A 1 83 ? -12.233 23.843 4.651 1.00 26.19 398 PRO A CA 1
ATOM 622 C C . PRO A 1 83 ? -11.211 24.943 4.368 1.00 29.05 398 PRO A C 1
ATOM 623 O O . PRO A 1 83 ? -10.711 25.571 5.298 1.00 27.91 398 PRO A O 1
ATOM 627 N N . LEU A 1 84 ? -10.869 25.115 3.079 1.00 25.65 399 LEU A N 1
ATOM 628 C CA . LEU A 1 84 ? -9.869 26.085 2.623 1.00 25.43 399 LEU A CA 1
ATOM 629 C C . LEU A 1 84 ? -10.433 27.483 2.557 1.00 28.29 399 LEU A C 1
ATOM 630 O O . LEU A 1 84 ? -11.578 27.676 2.159 1.00 28.28 399 LEU A O 1
ATOM 635 N N . ARG A 1 85 ? -9.612 28.456 2.938 1.00 24.29 400 ARG A N 1
ATOM 636 C CA . ARG A 1 85 ? -9.954 29.867 2.899 1.00 24.25 400 ARG A CA 1
ATOM 637 C C . ARG A 1 85 ? -8.703 30.611 2.522 1.00 25.79 400 ARG A C 1
ATOM 638 O O . ARG A 1 85 ? -7.771 30.693 3.320 1.00 25.10 400 ARG A O 1
ATOM 646 N N . LEU A 1 86 ? -8.688 31.150 1.299 1.00 21.56 401 LEU A N 1
ATOM 647 C CA . LEU A 1 86 ? -7.577 31.917 0.757 1.00 20.62 401 LEU A CA 1
ATOM 648 C C . LEU A 1 86 ? -7.188 33.087 1.660 1.00 22.77 401 LEU A C 1
ATOM 649 O O . LEU A 1 86 ? -6.006 33.289 1.896 1.00 21.01 401 LEU A O 1
ATOM 654 N N . GLU A 1 87 ? -8.181 33.816 2.181 1.00 19.69 402 GLU A N 1
ATOM 655 C CA . GLU A 1 87 ? -7.997 35.009 3.005 1.00 20.15 402 GLU A CA 1
ATOM 656 C C . GLU A 1 87 ? -7.857 34.780 4.519 1.00 24.17 402 GLU A C 1
ATOM 657 O O . GLU A 1 87 ? -7.625 35.740 5.256 1.00 24.08 402 GLU A O 1
ATOM 663 N N . ASN A 1 88 ? -8.000 33.538 4.978 1.00 20.58 403 ASN A N 1
ATOM 664 C CA . ASN A 1 88 ? -7.875 33.227 6.401 1.00 20.41 403 ASN A CA 1
ATOM 665 C C . ASN A 1 88 ? -6.457 33.066 6.886 1.00 23.58 403 ASN A C 1
ATOM 666 O O . ASN A 1 88 ? -5.546 32.715 6.133 1.00 22.88 403 ASN A O 1
ATOM 671 N N . GLN A 1 89 ? -6.286 33.328 8.178 1.00 19.01 404 GLN A N 1
ATOM 672 C CA . GLN A 1 89 ? -5.023 33.177 8.874 1.00 17.85 404 GLN A CA 1
ATOM 673 C C . GLN A 1 89 ? -5.232 32.117 9.926 1.00 19.94 404 GLN A C 1
ATOM 674 O O . GLN A 1 89 ? -6.279 32.099 10.573 1.00 18.98 404 GLN A O 1
ATOM 680 N N . TYR A 1 90 ? -4.258 31.210 10.060 1.00 15.77 405 TYR A N 1
ATOM 681 C CA . TYR A 1 90 ? -4.343 30.096 10.997 1.00 15.08 405 TYR A CA 1
ATOM 682 C C . TYR A 1 90 ? -3.369 30.242 12.136 1.00 17.56 405 TYR A C 1
ATOM 683 O O . TYR A 1 90 ? -2.274 30.769 11.956 1.00 16.94 405 TYR A O 1
ATOM 692 N N . PHE A 1 91 ? -3.810 29.842 13.326 1.00 13.99 406 PHE A N 1
ATOM 693 C CA . PHE A 1 91 ? -3.009 29.950 14.534 1.00 13.65 406 PHE A CA 1
ATOM 694 C C . PHE A 1 91 ? -3.158 28.732 15.406 1.00 18.85 406 PHE A C 1
ATOM 695 O O . PHE A 1 91 ? -4.257 28.232 15.575 1.00 19.42 406 PHE A O 1
ATOM 703 N N . ALA A 1 92 ? -2.062 28.271 15.972 1.00 15.31 407 ALA A N 1
ATOM 704 C CA . ALA A 1 92 ? -2.103 27.167 16.911 1.00 15.20 407 ALA A CA 1
ATOM 705 C C . ALA A 1 92 ? -2.227 27.711 18.308 1.00 17.41 407 ALA A C 1
ATOM 706 O O . ALA A 1 92 ? -1.686 28.766 18.611 1.00 16.92 407 ALA A O 1
ATOM 708 N N . LEU A 1 93 ? -2.950 26.984 19.163 1.00 14.69 408 LEU A N 1
ATOM 709 C CA . LEU A 1 93 ? -3.013 27.326 20.571 1.00 14.66 408 LEU A CA 1
ATOM 710 C C . LEU A 1 93 ? -1.959 26.464 21.265 1.00 18.46 408 LEU A C 1
ATOM 711 O O . LEU A 1 93 ? -2.084 25.244 21.318 1.00 18.49 408 LEU A O 1
ATOM 716 N N . ASP A 1 94 ? -0.878 27.103 21.706 1.00 15.63 409 ASP A N 1
ATOM 717 C CA . ASP A 1 94 ? 0.197 26.425 22.416 1.00 15.66 409 ASP A CA 1
ATOM 718 C C . ASP A 1 94 ? -0.210 26.545 23.886 1.00 20.07 409 ASP A C 1
ATOM 719 O O . ASP A 1 94 ? -0.027 27.589 24.512 1.00 19.94 409 ASP A O 1
ATOM 724 N N . LEU A 1 95 ? -0.828 25.479 24.404 1.00 17.71 410 LEU A N 1
ATOM 725 C CA . LEU A 1 95 ? -1.341 25.445 25.764 1.00 18.02 410 LEU A CA 1
ATOM 726 C C . LEU A 1 95 ? -0.392 24.828 26.771 1.00 23.69 410 LEU A C 1
ATOM 727 O O . LEU A 1 95 ? 0.221 23.796 26.506 1.00 24.33 410 LEU A O 1
ATOM 732 N N . SER A 1 96 ? -0.310 25.451 27.949 1.00 20.48 411 SER A N 1
ATOM 733 C CA . SER A 1 96 ? 0.447 24.925 29.086 1.00 21.71 411 SER A CA 1
ATOM 734 C C . SER A 1 96 ? -0.381 23.750 29.636 1.00 27.05 411 SER A C 1
ATOM 735 O O . SER A 1 96 ? -1.546 23.582 29.257 1.00 26.19 411 SER A O 1
ATOM 738 N N . THR A 1 97 ? 0.219 22.947 30.532 1.00 26.17 412 THR A N 1
ATOM 739 C CA . THR A 1 97 ? -0.469 21.822 31.159 1.00 26.77 412 THR A CA 1
ATOM 740 C C . THR A 1 97 ? -1.717 22.318 31.900 1.00 29.27 412 THR A C 1
ATOM 741 O O . THR A 1 97 ? -2.794 21.761 31.699 1.00 28.19 412 THR A O 1
ATOM 745 N N . ASP A 1 98 ? -1.567 23.392 32.698 1.00 26.18 413 ASP A N 1
ATOM 746 C CA . ASP A 1 98 ? -2.646 23.994 33.479 1.00 26.11 413 ASP A CA 1
ATOM 747 C C . ASP A 1 98 ? -3.755 24.580 32.621 1.00 28.91 413 ASP A C 1
ATOM 748 O O . ASP A 1 98 ? -4.925 24.397 32.956 1.00 28.76 413 ASP A O 1
ATOM 753 N N . ALA A 1 99 ? -3.397 25.265 31.515 1.00 23.71 414 ALA A N 1
ATOM 754 C CA . ALA A 1 99 ? -4.377 25.879 30.614 1.00 22.50 414 ALA A CA 1
ATOM 755 C C . ALA A 1 99 ? -5.289 24.855 29.956 1.00 26.51 414 ALA A C 1
ATOM 756 O O . ALA A 1 99 ? -6.500 25.020 29.998 1.00 25.74 414 ALA A O 1
ATOM 758 N N . ALA A 1 100 ? -4.704 23.794 29.377 1.00 23.85 415 ALA A N 1
ATOM 759 C CA . ALA A 1 100 ? -5.418 22.701 28.720 1.00 23.86 415 ALA A CA 1
ATOM 760 C C . ALA A 1 100 ? -6.363 22.011 29.700 1.00 28.35 415 ALA A C 1
ATOM 761 O O . ALA A 1 100 ? -7.535 21.823 29.385 1.00 27.79 415 ALA A O 1
ATOM 763 N N . ARG A 1 101 ? -5.863 21.693 30.901 1.00 26.37 416 ARG A N 1
ATOM 764 C CA . ARG A 1 101 ? -6.639 21.065 31.956 1.00 27.09 416 ARG A CA 1
ATOM 765 C C . ARG A 1 101 ? -7.805 21.960 32.384 1.00 29.89 416 ARG A C 1
ATOM 766 O O . ARG A 1 101 ? -8.914 21.462 32.492 1.00 29.69 416 ARG A O 1
ATOM 770 N N . ALA A 1 102 ? -7.561 23.276 32.593 1.00 25.32 417 ALA A N 1
ATOM 771 C CA . ALA A 1 102 ? -8.587 24.239 33.013 1.00 24.76 417 ALA A CA 1
ATOM 772 C C . ALA A 1 102 ? -9.752 24.307 32.036 1.00 28.23 417 ALA A C 1
ATOM 773 O O . ALA A 1 102 ? -10.890 24.310 32.478 1.00 27.77 417 ALA A O 1
ATOM 775 N N . MET A 1 103 ? -9.474 24.328 30.717 1.00 24.59 418 MET A N 1
ATOM 776 C CA . MET A 1 103 ? -10.509 24.387 29.681 1.00 24.07 418 MET A CA 1
ATOM 777 C C . MET A 1 103 ? -11.279 23.071 29.574 1.00 28.72 418 MET A C 1
ATOM 778 O O . MET A 1 103 ? -12.508 23.091 29.522 1.00 28.34 418 MET A O 1
ATOM 783 N N . LEU A 1 104 ? -10.559 21.940 29.540 1.00 26.12 419 LEU A N 1
ATOM 784 C CA . LEU A 1 104 ? -11.169 20.622 29.431 1.00 26.77 419 LEU A CA 1
ATOM 785 C C . LEU A 1 104 ? -12.016 20.262 30.656 1.00 31.80 419 LEU A C 1
ATOM 786 O O . LEU A 1 104 ? -13.118 19.746 30.486 1.00 31.83 419 LEU A O 1
ATOM 791 N N . ASP A 1 105 ? -11.543 20.604 31.866 1.00 29.67 420 ASP A N 1
ATOM 792 C CA . ASP A 1 105 ? -12.282 20.351 33.111 1.00 30.65 420 ASP A CA 1
ATOM 793 C C . ASP A 1 105 ? -13.542 21.204 33.213 1.00 34.66 420 ASP A C 1
ATOM 794 O O . ASP A 1 105 ? -14.562 20.724 33.712 1.00 34.86 420 ASP A O 1
ATOM 799 N N . ALA A 1 106 ? -13.473 22.463 32.745 1.00 30.34 421 ALA A N 1
ATOM 800 C CA . ALA A 1 106 ? -14.608 23.380 32.755 1.00 29.94 421 ALA A CA 1
ATOM 801 C C . ALA A 1 106 ? -15.596 23.052 31.639 1.00 33.10 421 ALA A C 1
ATOM 802 O O . ALA A 1 106 ? -16.763 23.431 31.714 1.00 33.08 421 ALA A O 1
ATOM 804 N N . GLY A 1 107 ? -15.114 22.329 30.630 1.00 28.84 422 GLY A N 1
ATOM 805 C CA . GLY A 1 107 ? -15.886 21.951 29.459 1.00 28.28 422 GLY A CA 1
ATOM 806 C C . GLY A 1 107 ? -16.198 23.128 28.558 1.00 30.60 422 GLY A C 1
ATOM 807 O O . GLY A 1 107 ? -17.201 23.127 27.848 1.00 30.53 422 GLY A O 1
ATOM 808 N N . ARG A 1 108 ? -15.295 24.136 28.581 1.00 26.14 423 ARG A N 1
ATOM 809 C CA . ARG A 1 108 ? -15.485 25.399 27.888 1.00 25.14 423 ARG A CA 1
ATOM 810 C C . ARG A 1 108 ? -14.203 26.159 27.596 1.00 26.84 423 ARG A C 1
ATOM 811 O O . ARG A 1 108 ? -13.215 26.041 28.318 1.00 25.81 423 ARG A O 1
ATOM 819 N N . CYS A 1 109 ? -14.257 26.987 26.551 1.00 22.86 424 CYS A N 1
ATOM 820 C CA . CYS A 1 109 ? -13.165 27.895 26.241 1.00 22.33 424 CYS A CA 1
ATOM 821 C C . CYS A 1 109 ? -13.750 29.218 25.764 1.00 23.98 424 CYS A C 1
ATOM 822 O O . CYS A 1 109 ? -14.841 29.239 25.196 1.00 23.54 424 CYS A O 1
ATOM 825 N N . THR A 1 110 ? -13.050 30.319 26.029 1.00 19.26 425 THR A N 1
ATOM 826 C CA . THR A 1 110 ? -13.503 31.645 25.623 1.00 18.13 425 THR A CA 1
ATOM 827 C C . THR A 1 110 ? -12.347 32.428 25.045 1.00 19.64 425 THR A C 1
ATOM 828 O O . THR A 1 110 ? -11.209 32.245 25.465 1.00 17.98 425 THR A O 1
ATOM 832 N N . PHE A 1 111 ? -12.646 33.289 24.071 1.00 16.28 426 PHE A N 1
ATOM 833 C CA . PHE A 1 111 ? -11.645 34.143 23.441 1.00 15.29 426 PHE A CA 1
ATOM 834 C C . PHE A 1 111 ? -12.170 35.540 23.308 1.00 18.76 426 PHE A C 1
ATOM 835 O O . PHE A 1 111 ? -13.311 35.750 22.912 1.00 18.52 426 PHE A O 1
ATOM 843 N N . TYR A 1 112 ? -11.319 36.489 23.644 1.00 15.10 427 TYR A N 1
ATOM 844 C CA . TYR A 1 112 ? -11.617 37.894 23.527 1.00 14.98 427 TYR A CA 1
ATOM 845 C C . TYR A 1 112 ? -10.957 38.383 22.261 1.00 19.03 427 TYR A C 1
ATOM 846 O O . TYR A 1 112 ? -9.768 38.147 22.049 1.00 17.76 427 TYR A O 1
ATOM 855 N N . THR A 1 113 ? -11.736 39.072 21.431 1.00 16.09 428 THR A N 1
ATOM 856 C CA . THR A 1 113 ? -11.221 39.687 20.216 1.00 15.81 428 THR A CA 1
ATOM 857 C C . THR A 1 113 ? -11.598 41.160 20.294 1.00 21.14 428 THR A C 1
ATOM 858 O O . THR A 1 113 ? -12.785 41.465 20.234 1.00 21.62 428 THR A O 1
ATOM 862 N N . PRO A 1 114 ? -10.623 42.084 20.469 1.00 18.54 429 PRO A N 1
ATOM 863 C CA . PRO A 1 114 ? -10.971 43.511 20.559 1.00 18.95 429 PRO A CA 1
ATOM 864 C C . PRO A 1 114 ? -11.517 44.044 19.250 1.00 22.86 429 PRO A C 1
ATOM 865 O O . PRO A 1 114 ? -11.243 43.470 18.201 1.00 21.25 429 PRO A O 1
ATOM 869 N N . ALA A 1 115 ? -12.272 45.154 19.319 1.00 21.08 430 ALA A N 1
ATOM 870 C CA . ALA A 1 115 ? -12.868 45.816 18.160 1.00 22.03 430 ALA A CA 1
ATOM 871 C C . ALA A 1 115 ? -11.834 46.309 17.137 1.00 25.77 430 ALA A C 1
ATOM 872 O O . ALA A 1 115 ? -12.168 46.453 15.966 1.00 26.02 430 ALA A O 1
ATOM 874 N N . SER A 1 116 ? -10.570 46.500 17.566 1.00 21.96 431 SER A N 1
ATOM 875 C CA . SER A 1 116 ? -9.459 46.925 16.705 1.00 22.24 431 SER A CA 1
ATOM 876 C C . SER A 1 116 ? -9.162 45.886 15.617 1.00 27.38 431 SER A C 1
ATOM 877 O O . SER A 1 116 ? -8.650 46.242 14.563 1.00 27.60 431 SER A O 1
ATOM 880 N N . LEU A 1 117 ? -9.504 44.610 15.873 1.00 23.55 432 LEU A N 1
ATOM 881 C CA . LEU A 1 117 ? -9.330 43.532 14.908 1.00 23.72 432 LEU A CA 1
ATOM 882 C C . LEU A 1 117 ? -10.294 43.672 13.761 1.00 30.04 432 LEU A C 1
ATOM 883 O O . LEU A 1 117 ? -10.095 43.025 12.764 1.00 30.26 432 LEU A O 1
ATOM 888 N N . GLY A 1 118 ? -11.280 44.549 13.874 1.00 27.62 433 GLY A N 1
ATOM 889 C CA . GLY A 1 118 ? -12.269 44.785 12.840 1.00 27.81 433 GLY A CA 1
ATOM 890 C C . GLY A 1 118 ? -13.388 43.778 12.862 1.00 31.22 433 GLY A C 1
ATOM 891 O O . GLY A 1 118 ? -13.691 43.208 13.903 1.00 30.75 433 GLY A O 1
ATOM 892 N N A ASP A 1 119 ? -13.937 43.514 11.671 0.50 28.18 434 ASP A N 1
ATOM 893 N N B ASP A 1 119 ? -13.837 43.514 11.671 0.50 28.25 434 ASP A N 1
ATOM 894 C CA A ASP A 1 119 ? -15.020 42.564 11.475 0.50 28.00 434 ASP A CA 1
ATOM 895 C CA B ASP A 1 119 ? -14.920 42.564 11.47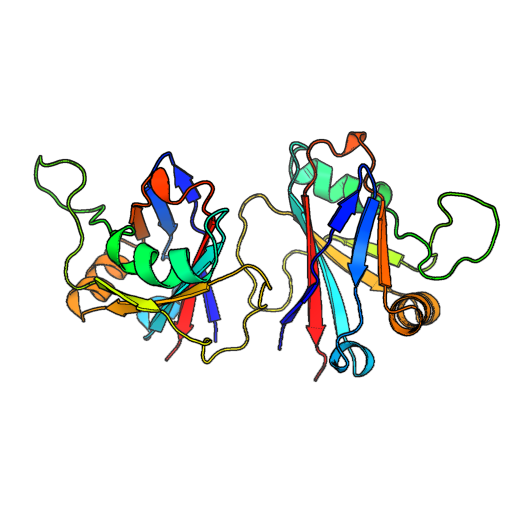5 0.50 28.13 434 ASP A CA 1
ATOM 896 C C A ASP A 1 119 ? -14.432 41.145 11.530 0.50 29.94 434 ASP A C 1
ATOM 897 C C B ASP A 1 119 ? -14.332 41.145 11.530 0.50 30.29 434 ASP A C 1
ATOM 898 O O A ASP A 1 119 ? -14.379 40.460 10.513 0.50 30.17 434 ASP A O 1
ATOM 899 O O B ASP A 1 119 ? -14.279 40.460 10.513 0.50 30.47 434 ASP A O 1
ATOM 908 N N A VAL A 1 120 ? -14.060 40.684 12.740 0.50 24.67 435 VAL A N 1
ATOM 909 N N B VAL A 1 120 ? -13.960 40.684 12.740 0.50 25.27 435 VAL A N 1
ATOM 910 C CA A VAL A 1 120 ? -13.400 39.391 12.929 0.50 23.64 435 VAL A CA 1
ATOM 911 C CA B VAL A 1 120 ? -13.300 39.391 12.929 0.50 24.30 435 VAL A CA 1
ATOM 912 C C A VAL A 1 120 ? -14.388 38.201 13.022 0.50 26.09 435 VAL A C 1
ATOM 913 C C B VAL A 1 120 ? -14.288 38.201 13.022 0.50 26.37 435 VAL A C 1
ATOM 914 O O A VAL A 1 120 ? -15.483 38.308 13.578 0.50 26.10 435 VAL A O 1
ATOM 915 O O B VAL A 1 120 ? -15.383 38.308 13.578 0.50 26.38 435 VAL A O 1
ATOM 922 N N . LYS A 1 121 ? -13.982 37.077 12.428 1.00 21.31 436 LYS A N 1
ATOM 923 C CA . LYS A 1 121 ? -14.704 35.815 12.512 1.00 19.95 436 LYS A CA 1
ATOM 924 C C . LYS A 1 121 ? -13.703 34.719 12.843 1.00 21.38 436 LYS A C 1
ATOM 925 O O . LYS A 1 121 ? -12.652 34.615 12.218 1.00 20.62 436 LYS A O 1
ATOM 931 N N . LEU A 1 122 ? -14.033 33.953 13.880 1.00 17.28 437 LEU A N 1
ATOM 932 C CA . LEU A 1 122 ? -13.220 32.858 14.411 1.00 16.63 437 LEU A CA 1
ATOM 933 C C . LEU A 1 122 ? -13.883 31.502 14.244 1.00 20.47 437 LEU A C 1
ATOM 934 O O . LEU A 1 122 ? -15.080 31.368 14.460 1.00 20.68 437 LEU A O 1
ATOM 939 N N . GLU A 1 123 ? -13.077 30.491 13.961 1.00 17.06 438 GLU A N 1
ATOM 940 C CA . GLU A 1 123 ? -13.509 29.101 13.929 1.00 16.55 438 GLU A CA 1
ATOM 941 C C . GLU A 1 123 ? -12.453 28.305 14.704 1.00 20.10 438 GLU A C 1
ATOM 942 O O . GLU A 1 123 ? -11.263 28.593 14.564 1.00 19.62 438 GLU A O 1
ATOM 948 N N . LEU A 1 124 ? -12.885 27.370 15.580 1.00 16.49 439 LEU A N 1
ATOM 949 C CA . LEU A 1 124 ? -11.961 26.577 16.389 1.00 16.69 439 LEU A CA 1
ATOM 950 C C . LEU A 1 124 ? -12.062 25.126 15.969 1.00 21.42 439 LEU A C 1
ATOM 951 O O . LEU A 1 124 ? -13.162 24.604 15.803 1.00 20.69 439 LEU A O 1
ATOM 956 N N . PHE A 1 125 ? -10.889 24.523 15.699 1.00 19.35 440 PHE A N 1
ATOM 957 C CA . PHE A 1 125 ? -10.714 23.124 15.305 1.00 19.85 440 PHE A CA 1
ATOM 958 C C . PHE A 1 125 ? -9.779 22.436 16.305 1.00 23.63 440 PHE A C 1
ATOM 959 O O . PHE A 1 125 ? -8.809 23.037 16.762 1.00 22.29 440 PHE A O 1
ATOM 967 N N . ALA A 1 126 ? -10.060 21.167 16.611 1.00 21.70 441 ALA A N 1
ATOM 968 C CA . ALA A 1 126 ? -9.196 20.327 17.432 1.00 22.05 441 ALA A CA 1
ATOM 969 C C . ALA A 1 126 ? -8.802 19.136 16.576 1.00 27.24 441 ALA A C 1
ATOM 970 O O . ALA A 1 126 ? -9.641 18.574 15.860 1.00 27.59 441 ALA A O 1
ATOM 972 N N . VAL A 1 127 ? -7.538 18.808 16.623 1.00 23.71 442 VAL A N 1
ATOM 973 C CA . VAL A 1 127 ? -7.039 17.672 15.899 1.00 24.14 442 VAL A CA 1
ATOM 974 C C . VAL A 1 127 ? -6.767 16.627 16.953 1.00 31.30 442 VAL A C 1
ATOM 975 O O . VAL A 1 127 ? -6.040 16.856 17.846 1.00 30.16 442 VAL A O 1
ATOM 979 N N . LEU A 1 128 ? -7.440 15.501 16.850 1.00 31.10 443 LEU A N 1
ATOM 980 C CA . LEU A 1 128 ? -7.254 14.451 17.822 1.00 32.65 443 LEU A CA 1
ATOM 981 C C . LEU A 1 128 ? -5.919 13.740 17.664 1.00 40.57 443 LEU A C 1
ATOM 982 O O . LEU A 1 128 ? -5.519 13.413 16.589 1.00 43.97 443 LEU A O 1
ATOM 987 N N . ARG A 1 129 ? -5.245 13.514 18.770 1.00 40.48 444 ARG A N 1
ATOM 988 C CA . ARG A 1 129 ? -3.972 12.831 18.757 1.00 40.46 444 ARG A CA 1
ATOM 989 C C . ARG A 1 129 ? -4.159 11.327 18.730 1.00 42.78 444 ARG A C 1
ATOM 990 O O . ARG A 1 129 ? -5.040 10.803 19.401 1.00 47.10 444 ARG A O 1
ATOM 998 N N . THR A 1 130 ? -3.327 10.672 17.939 1.00 37.75 445 THR A N 1
ATOM 999 C CA . THR A 1 130 ? -3.264 9.204 17.762 1.00 46.66 445 THR A CA 1
ATOM 1000 C C . THR A 1 130 ? -4.504 8.343 18.113 1.00 57.33 445 THR A C 1
ATOM 1001 O O . THR A 1 130 ? -4.626 7.807 19.210 1.00 43.54 445 THR A O 1
ATOM 1003 N N . ARG B 1 2 ? -7.784 9.963 1.906 1.00 37.65 317 ARG B N 1
ATOM 1004 C CA . ARG B 1 2 ? -7.340 11.357 1.835 1.00 36.92 317 ARG B CA 1
ATOM 1005 C C . ARG B 1 2 ? -8.446 12.280 1.304 1.00 39.31 317 ARG B C 1
ATOM 1006 O O . ARG B 1 2 ? -9.124 11.958 0.325 1.00 38.60 317 ARG B O 1
ATOM 1008 N N . VAL B 1 3 ? -8.599 13.422 1.971 1.00 34.64 318 VAL B N 1
ATOM 1009 C CA . VAL B 1 3 ? -9.586 14.434 1.649 1.00 32.82 318 VAL B CA 1
ATOM 1010 C C . VAL B 1 3 ? -8.909 15.670 1.088 1.00 32.91 318 VAL B C 1
ATOM 1011 O O . VAL B 1 3 ? -7.893 16.130 1.613 1.00 32.66 318 VAL B O 1
ATOM 1015 N N . VAL B 1 4 ? -9.488 16.187 0.009 1.00 26.50 319 VAL B N 1
ATOM 1016 C CA . VAL B 1 4 ? -9.041 17.390 -0.668 1.00 25.59 319 VAL B CA 1
ATOM 1017 C C . VAL B 1 4 ? -10.182 18.406 -0.565 1.00 27.66 319 VAL B C 1
ATOM 1018 O O . VAL B 1 4 ? -11.242 18.175 -1.126 1.00 26.60 319 VAL B O 1
ATOM 1022 N N . PHE B 1 5 ? -9.994 19.480 0.193 1.00 23.68 320 PHE B N 1
ATOM 1023 C CA . PHE B 1 5 ? -11.017 20.516 0.260 1.00 22.69 320 PHE B CA 1
ATOM 1024 C C . PHE B 1 5 ? -10.806 21.463 -0.897 1.00 24.92 320 PHE B C 1
ATOM 1025 O O . PHE B 1 5 ? -9.678 21.664 -1.342 1.00 24.81 320 PHE B O 1
ATOM 1033 N N . ILE B 1 6 ? -11.891 21.955 -1.446 1.00 20.57 321 ILE B N 1
ATOM 1034 C CA . ILE B 1 6 ? -11.857 22.894 -2.562 1.00 20.97 321 ILE B CA 1
ATOM 1035 C C . ILE B 1 6 ? -12.663 24.137 -2.173 1.00 24.56 321 ILE B C 1
ATOM 1036 O O . ILE B 1 6 ? -13.885 24.058 -2.010 1.00 24.43 321 ILE B O 1
ATOM 1041 N N . GLU B 1 7 ? -11.983 25.266 -1.983 1.00 21.63 322 GLU B N 1
ATOM 1042 C CA . GLU B 1 7 ? -12.676 26.491 -1.616 1.00 21.11 322 GLU B CA 1
ATOM 1043 C C . GLU B 1 7 ? -13.548 26.950 -2.769 1.00 24.78 322 GLU B C 1
ATOM 1044 O O . GLU B 1 7 ? -13.133 26.915 -3.930 1.00 24.49 322 GLU B O 1
ATOM 1050 N N . LEU B 1 8 ? -14.774 27.296 -2.436 1.00 20.87 323 LEU B N 1
ATOM 1051 C CA . LEU B 1 8 ? -15.724 27.821 -3.384 1.00 20.59 323 LEU B CA 1
ATOM 1052 C C . LEU B 1 8 ? -15.970 29.282 -3.072 1.00 26.83 323 LEU B C 1
ATOM 1053 O O . LEU B 1 8 ? -16.344 29.625 -1.985 1.00 27.83 323 LEU B O 1
ATOM 1058 N N . LYS B 1 9 ? -15.749 30.132 -4.054 1.00 23.71 324 LYS B N 1
ATOM 1059 C CA . LYS B 1 9 ? -15.968 31.553 -3.928 1.00 24.05 324 LYS B CA 1
ATOM 1060 C C . LYS B 1 9 ? -17.237 32.011 -4.638 1.00 27.09 324 LYS B C 1
ATOM 1061 O O . LYS B 1 9 ? -17.444 31.726 -5.744 1.00 25.01 324 LYS B O 1
ATOM 1064 N N . GLN B 1 10 ? -18.055 32.731 -3.926 1.00 25.48 325 GLN B N 1
ATOM 1065 C CA . GLN B 1 10 ? -19.287 33.191 -4.442 1.00 26.12 325 GLN B CA 1
ATOM 1066 C C . GLN B 1 10 ? -19.188 34.496 -5.192 1.00 32.59 325 GLN B C 1
ATOM 1067 O O . GLN B 1 10 ? -18.579 35.410 -4.744 1.00 33.31 325 GLN B O 1
ATOM 1073 N N . LYS B 1 11 ? -19.822 34.557 -6.326 1.00 30.18 326 LYS B N 1
ATOM 1074 C CA . LYS B 1 11 ? -19.857 35.756 -7.115 1.00 30.83 326 LYS B CA 1
ATOM 1075 C C . LYS B 1 11 ? -21.296 35.849 -7.563 1.00 35.50 326 LYS B C 1
ATOM 1076 O O . LYS B 1 11 ? -21.671 35.319 -8.560 1.00 34.61 326 LYS B O 1
ATOM 1078 N N . GLY B 1 12 ? -22.087 36.547 -6.790 1.00 33.17 327 GLY B N 1
ATOM 1079 C CA . GLY B 1 12 ? -23.498 36.652 -7.060 1.00 33.10 327 GLY B CA 1
ATOM 1080 C C . GLY B 1 12 ? -24.154 35.336 -6.817 1.00 35.61 327 GLY B C 1
ATOM 1081 O O . GLY B 1 12 ? -24.121 34.856 -5.719 1.00 35.60 327 GLY B O 1
ATOM 1082 N N . VAL B 1 13 ? -24.754 34.753 -7.844 1.00 30.35 328 VAL B N 1
ATOM 1083 C CA . VAL B 1 13 ? -25.390 33.463 -7.645 1.00 28.99 328 VAL B CA 1
ATOM 1084 C C . VAL B 1 13 ? -24.488 32.295 -8.014 1.00 29.68 328 VAL B C 1
ATOM 1085 O O . VAL B 1 13 ? -24.875 31.190 -7.892 1.00 28.78 328 VAL B O 1
ATOM 1089 N N . MET B 1 14 ? -23.290 32.579 -8.470 1.00 24.48 329 MET B N 1
ATOM 1090 C CA . MET B 1 14 ? -22.382 31.537 -8.859 1.00 22.92 329 MET B CA 1
ATOM 1091 C C . MET B 1 14 ? -21.249 31.301 -7.857 1.00 26.74 329 MET B C 1
ATOM 1092 O O . MET B 1 14 ? -20.753 32.205 -7.257 1.00 27.26 329 MET B O 1
ATOM 1097 N N . TRP B 1 15 ? -20.895 30.047 -7.689 1.00 21.84 330 TRP B N 1
ATOM 1098 C CA . TRP B 1 15 ? -19.833 29.636 -6.812 1.00 21.27 330 TRP B CA 1
ATOM 1099 C C . TRP B 1 15 ? -18.787 28.965 -7.701 1.00 25.43 330 TRP B C 1
ATOM 1100 O O . TRP B 1 15 ? -19.105 28.166 -8.533 1.00 25.30 330 TRP B O 1
ATOM 1111 N N . GLU B 1 16 ? -17.532 29.331 -7.536 1.00 21.26 331 GLU B N 1
ATOM 1112 C CA . GLU B 1 16 ? -16.489 28.777 -8.348 1.00 21.04 331 GLU B CA 1
ATOM 1113 C C . GLU B 1 16 ? -15.351 28.219 -7.512 1.00 24.83 331 GLU B C 1
ATOM 1114 O O . GLU B 1 16 ? -14.954 28.815 -6.577 1.00 24.23 331 GLU B O 1
ATOM 1120 N N . GLY B 1 17 ? -14.882 27.063 -7.904 1.00 22.00 332 GLY B N 1
ATOM 1121 C CA . GLY B 1 17 ? -13.778 26.383 -7.251 1.00 22.14 332 GLY B CA 1
ATOM 1122 C C . GLY B 1 17 ? -12.693 26.015 -8.228 1.00 25.84 332 GLY B C 1
ATOM 1123 O O . GLY B 1 17 ? -12.992 25.631 -9.352 1.00 25.53 332 GLY B O 1
ATOM 1124 N N . ALA B 1 18 ? -11.436 26.127 -7.788 1.00 22.35 333 ALA B N 1
ATOM 1125 C CA . ALA B 1 18 ? -10.271 25.778 -8.586 1.00 22.51 333 ALA B CA 1
ATOM 1126 C C . ALA B 1 18 ? -9.935 24.313 -8.351 1.00 24.42 333 ALA B C 1
ATOM 1127 O O . ALA B 1 18 ? -9.917 23.877 -7.204 1.00 23.28 333 ALA B O 1
ATOM 1129 N N . LEU B 1 19 ? -9.693 23.550 -9.427 1.00 21.38 334 LEU B N 1
ATOM 1130 C CA . LEU B 1 19 ? -9.392 22.122 -9.319 1.00 21.44 334 LEU B CA 1
ATOM 1131 C C . LEU B 1 19 ? -7.974 21.791 -9.779 1.00 25.81 334 LEU B C 1
ATOM 1132 O O . LEU B 1 19 ? -7.784 20.873 -10.579 1.00 25.53 334 LEU B O 1
ATOM 1137 N N . HIS B 1 20 ? -6.976 22.534 -9.269 1.00 23.03 335 HIS B N 1
ATOM 1138 C CA . HIS B 1 20 ? -5.593 22.317 -9.671 1.00 23.46 335 HIS B CA 1
ATOM 1139 C C . HIS B 1 20 ? -4.836 21.316 -8.793 1.00 29.20 335 HIS B C 1
ATOM 1140 O O . HIS B 1 20 ? -3.703 20.983 -9.131 1.00 29.22 335 HIS B O 1
ATOM 1147 N N . ASP B 1 21 ? -5.456 20.799 -7.713 1.00 26.88 336 ASP B N 1
ATOM 1148 C CA . ASP B 1 21 ? -4.786 19.800 -6.890 1.00 27.61 336 ASP B CA 1
ATOM 1149 C C . ASP B 1 21 ? -4.548 18.549 -7.743 1.00 34.28 336 ASP B C 1
ATOM 1150 O O . ASP B 1 21 ? -5.494 17.933 -8.223 1.00 33.75 336 ASP B O 1
ATOM 1155 N N . ALA B 1 22 ? -3.264 18.199 -7.935 1.00 33.84 337 ALA B N 1
ATOM 1156 C CA . ALA B 1 22 ? -2.791 17.058 -8.727 1.00 35.20 337 ALA B CA 1
ATOM 1157 C C . ALA B 1 22 ? -3.426 15.708 -8.336 1.00 40.81 337 ALA B C 1
ATOM 1158 O O . ALA B 1 22 ? -3.599 14.840 -9.186 1.00 41.34 337 ALA B O 1
ATOM 1160 N N . ARG B 1 23 ? -3.795 15.555 -7.066 1.00 37.77 338 ARG B N 1
ATOM 1161 C CA . ARG B 1 23 ? -4.406 14.338 -6.542 1.00 38.21 338 ARG B CA 1
ATOM 1162 C C . ARG B 1 23 ? -5.824 14.039 -7.096 1.00 43.12 338 ARG B C 1
ATOM 1163 O O . ARG B 1 23 ? -6.262 12.877 -7.083 1.00 42.67 338 ARG B O 1
ATOM 1171 N N . LEU B 1 24 ? -6.543 15.083 -7.553 1.00 40.49 339 LEU B N 1
ATOM 1172 C CA . LEU B 1 24 ? -7.902 14.937 -8.077 1.00 40.85 339 LEU B CA 1
ATOM 1173 C C . LEU B 1 24 ? -7.989 14.103 -9.352 1.00 48.52 339 LEU B C 1
ATOM 1174 O O . LEU B 1 24 ? -9.000 13.431 -9.564 1.00 48.29 339 LEU B O 1
ATOM 1179 N N . ARG B 1 25 ? -6.928 14.148 -10.199 1.00 47.79 340 ARG B N 1
ATOM 1180 C CA . ARG B 1 25 ? -6.876 13.388 -11.454 1.00 49.13 340 ARG B CA 1
ATOM 1181 C C . ARG B 1 25 ? -6.649 11.887 -11.232 1.00 55.26 340 ARG B C 1
ATOM 1182 O O . ARG B 1 25 ? -6.841 11.108 -12.165 1.00 56.25 340 ARG B O 1
ATOM 1184 N N . GLU B 1 26 ? -6.292 11.484 -9.994 1.00 52.42 341 GLU B N 1
ATOM 1185 C CA . GLU B 1 26 ? -6.015 10.096 -9.627 1.00 53.21 341 GLU B CA 1
ATOM 1186 C C . GLU B 1 26 ? -7.241 9.293 -9.170 1.00 56.14 341 GLU B C 1
ATOM 1187 O O . GLU B 1 26 ? -7.090 8.125 -8.804 1.00 56.64 341 GLU B O 1
ATOM 1189 N N . GLY B 1 27 ? -8.428 9.898 -9.235 1.00 50.60 342 GLY B N 1
ATOM 1190 C CA . GLY B 1 27 ? -9.676 9.237 -8.867 1.00 49.41 342 GLY B CA 1
ATOM 1191 C C . GLY B 1 27 ? -10.279 9.807 -7.606 1.00 50.50 342 GLY B C 1
ATOM 1192 O O . GLY B 1 27 ? -9.694 9.674 -6.530 1.00 50.14 342 GLY B O 1
ATOM 1193 N N . ALA B 1 28 ? -11.490 10.367 -7.709 1.00 44.00 343 ALA B N 1
ATOM 1194 C CA . ALA B 1 28 ? -12.125 10.992 -6.568 1.00 41.65 343 ALA B CA 1
ATOM 1195 C C . ALA B 1 28 ? -13.647 11.065 -6.681 1.00 40.81 343 ALA B C 1
ATOM 1196 O O . ALA B 1 28 ? -14.204 11.094 -7.777 1.00 40.47 343 ALA B O 1
ATOM 1198 N N . ASP B 1 29 ? -14.297 11.124 -5.524 1.00 33.63 344 ASP B N 1
ATOM 1199 C CA . ASP B 1 29 ? -15.727 11.334 -5.392 1.00 31.63 344 ASP B CA 1
ATOM 1200 C C . ASP B 1 29 ? -15.881 12.651 -4.653 1.00 31.17 344 ASP B C 1
ATOM 1201 O O . ASP B 1 29 ? -15.088 12.965 -3.762 1.00 30.28 344 ASP B O 1
ATOM 1206 N N . PHE B 1 30 ? -16.865 13.438 -5.064 1.00 24.42 345 PHE B N 1
ATOM 1207 C CA . PHE B 1 30 ? -17.085 14.771 -4.532 1.00 22.38 345 PHE B CA 1
ATOM 1208 C C . PHE B 1 30 ? -18.336 14.905 -3.691 1.00 24.99 345 PHE B C 1
ATOM 1209 O O . PHE B 1 30 ? -19.339 14.230 -3.942 1.00 24.16 345 PHE B O 1
ATOM 1217 N N . TRP B 1 31 ? -18.275 15.764 -2.697 1.00 21.32 346 TRP B N 1
ATOM 1218 C CA . TRP B 1 31 ? -19.410 16.095 -1.864 1.00 21.11 346 TRP B CA 1
ATOM 1219 C C . TRP B 1 31 ? -19.468 17.588 -1.673 1.00 23.35 346 TRP B C 1
ATOM 1220 O O . TRP B 1 31 ? -18.475 18.253 -1.694 1.00 22.56 346 TRP B O 1
ATOM 1231 N N . LEU B 1 32 ? -20.678 18.072 -1.512 1.00 18.73 347 LEU B N 1
ATOM 1232 C CA . LEU B 1 32 ? -20.930 19.437 -1.205 1.00 18.01 347 LEU B CA 1
ATOM 1233 C C . LEU B 1 32 ? -21.363 19.516 0.249 1.00 21.91 347 LEU B C 1
ATOM 1234 O O . LEU B 1 32 ? -22.114 18.718 0.700 1.00 21.15 347 LEU B O 1
ATOM 1239 N N . SER B 1 33 ? -20.847 20.508 0.942 1.00 18.92 348 SER B N 1
ATOM 1240 C CA . SER B 1 33 ? -21.219 20.797 2.303 1.00 19.10 348 SER B CA 1
ATOM 1241 C C . SER B 1 33 ? -21.965 22.108 2.248 1.00 23.38 348 SER B C 1
ATOM 1242 O O . SER B 1 33 ? -21.467 23.038 1.736 1.00 22.75 348 SER B O 1
ATOM 1245 N N . VAL B 1 34 ? -23.189 22.139 2.756 1.00 20.34 349 VAL B N 1
ATOM 1246 C CA . VAL B 1 34 ? -24.031 23.315 2.676 1.00 20.68 349 VAL B CA 1
ATOM 1247 C C . VAL B 1 34 ? -24.591 23.821 4.010 1.00 26.11 349 VAL B C 1
ATOM 1248 O O . VAL B 1 34 ? -25.074 23.060 4.792 1.00 24.85 349 VAL B O 1
ATOM 1252 N N . ARG B 1 35 ? -24.502 25.126 4.200 1.00 24.92 350 ARG B N 1
ATOM 1253 C CA . ARG B 1 35 ? -25.030 25.821 5.372 1.00 26.68 350 ARG B CA 1
ATOM 1254 C C . ARG B 1 35 ? -26.010 26.844 4.837 1.00 32.16 350 ARG B C 1
ATOM 1255 O O . ARG B 1 35 ? -25.703 27.521 3.898 1.00 30.86 350 ARG B O 1
ATOM 1263 N N . SER B 1 36 ? -27.170 26.961 5.454 1.00 30.71 351 SER B N 1
ATOM 1264 C CA . SER B 1 36 ? -28.164 27.917 4.991 1.00 31.60 351 SER B CA 1
ATOM 1265 C C . SER B 1 36 ? -29.073 28.364 6.120 1.00 37.31 351 SER B C 1
ATOM 1266 O O . SER B 1 36 ? -29.178 27.680 7.140 1.00 37.27 351 SER B O 1
ATOM 1269 N N . SER B 1 37 ? -29.763 29.506 5.910 1.00 35.35 352 SER B N 1
ATOM 1270 C CA . SER B 1 37 ? -30.749 30.020 6.865 1.00 36.62 352 SER B CA 1
ATOM 1271 C C . SER B 1 37 ? -32.041 29.183 6.754 1.00 41.97 352 SER B C 1
ATOM 1272 O O . SER B 1 37 ? -32.883 29.217 7.657 1.00 42.73 352 SER B O 1
ATOM 1275 N N . MET B 1 38 ? -32.170 28.429 5.640 1.00 38.32 353 MET B N 1
ATOM 1276 C CA . MET B 1 38 ? -33.274 27.532 5.341 1.00 38.27 353 MET B CA 1
ATOM 1277 C C . MET B 1 38 ? -33.290 26.366 6.344 1.00 41.17 353 MET B C 1
ATOM 1278 O O . MET B 1 38 ? -32.218 25.821 6.646 1.00 41.05 353 MET B O 1
ATOM 1283 N N . PRO B 1 39 ? -34.490 25.945 6.841 1.00 36.76 354 PRO B N 1
ATOM 1284 C CA . PRO B 1 39 ? -34.546 24.799 7.769 1.00 36.05 354 PRO B CA 1
ATOM 1285 C C . PRO B 1 39 ? -33.880 23.573 7.155 1.00 38.47 354 PRO B C 1
ATOM 1286 O O . PRO B 1 39 ? -33.993 23.358 5.949 1.00 37.09 354 PRO B O 1
ATOM 1290 N N . GLY B 1 40 ? -33.182 22.813 7.992 1.00 34.77 355 GLY B N 1
ATOM 1291 C CA . GLY B 1 40 ? -32.429 21.626 7.607 1.00 33.79 355 GLY B CA 1
ATOM 1292 C C . GLY B 1 40 ? -33.117 20.631 6.698 1.00 35.91 355 GLY B C 1
ATOM 1293 O O . GLY B 1 40 ? -32.551 20.249 5.676 1.00 35.19 355 GLY B O 1
ATOM 1294 N N . HIS B 1 41 ? -34.355 20.227 7.059 1.00 31.30 356 HIS B N 1
ATOM 1295 C CA . HIS B 1 41 ? -35.160 19.277 6.292 1.00 30.44 356 HIS B CA 1
ATOM 1296 C C . HIS B 1 41 ? -35.538 19.828 4.924 1.00 33.23 356 HIS B C 1
ATOM 1297 O O . HIS B 1 41 ? -35.626 19.067 3.967 1.00 32.79 356 HIS B O 1
ATOM 1304 N N . GLU B 1 42 ? -35.774 21.142 4.857 1.00 28.93 357 GLU B N 1
ATOM 1305 C CA . GLU B 1 42 ? -36.147 21.841 3.640 1.00 28.59 357 GLU B CA 1
ATOM 1306 C C . GLU B 1 42 ? -34.957 21.954 2.706 1.00 30.23 357 GLU B C 1
ATOM 1307 O O . GLU B 1 42 ? -35.112 21.718 1.515 1.00 29.34 357 GLU B O 1
ATOM 1313 N N . LEU B 1 43 ? -33.767 22.248 3.248 1.00 25.91 358 LEU B N 1
ATOM 1314 C CA . LEU B 1 43 ? -32.533 22.334 2.471 1.00 24.87 358 LEU B CA 1
ATOM 1315 C C . LEU B 1 43 ? -32.212 20.975 1.875 1.00 27.36 358 LEU B C 1
ATOM 1316 O O . LEU B 1 43 ? -31.894 20.887 0.693 1.00 25.39 358 LEU B O 1
ATOM 1321 N N . GLN B 1 44 ? -32.372 19.914 2.673 1.00 24.53 359 GLN B N 1
ATOM 1322 C CA . GLN B 1 44 ? -32.135 18.549 2.239 1.00 24.08 359 GLN B CA 1
ATOM 1323 C C . GLN B 1 44 ? -33.017 18.147 1.013 1.00 28.06 359 GLN B C 1
ATOM 1324 O O . GLN B 1 44 ? -32.506 17.526 0.094 1.00 27.59 359 GLN B O 1
ATOM 1330 N N . THR B 1 45 ? -34.312 18.522 0.967 1.00 24.78 360 THR B N 1
ATOM 1331 C CA . THR B 1 45 ? -35.160 18.160 -0.187 1.00 24.33 360 THR B CA 1
ATOM 1332 C C . THR B 1 45 ? -35.010 19.125 -1.371 1.00 26.12 360 THR B C 1
ATOM 1333 O O . THR B 1 45 ? -35.096 18.698 -2.524 1.00 26.45 360 THR B O 1
ATOM 1337 N N . LYS B 1 46 ? -34.847 20.425 -1.077 1.00 20.89 361 LYS B N 1
ATOM 1338 C CA . LYS B 1 46 ? -34.798 21.444 -2.112 1.00 20.19 361 LYS B CA 1
ATOM 1339 C C . LYS B 1 46 ? -33.437 21.674 -2.760 1.00 22.56 361 LYS B C 1
ATOM 1340 O O . LYS B 1 46 ? -33.395 21.917 -3.964 1.00 22.01 361 LYS B O 1
ATOM 1346 N N . PHE B 1 47 ? -32.346 21.610 -1.991 1.00 18.48 362 PHE B N 1
ATOM 1347 C CA . PHE B 1 47 ? -31.010 21.847 -2.545 1.00 17.11 362 PHE B CA 1
ATOM 1348 C C . PHE B 1 47 ? -30.688 21.005 -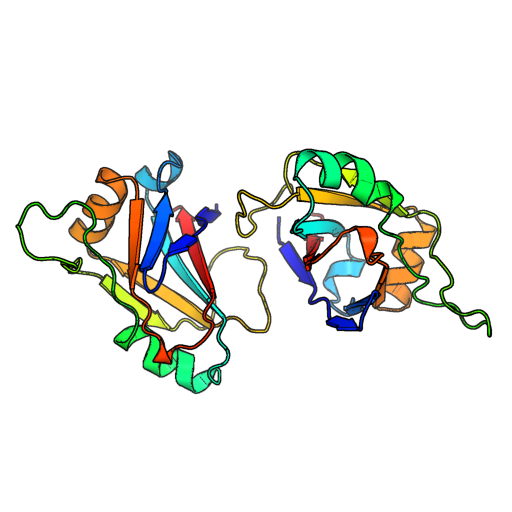3.792 1.00 21.04 362 PHE B C 1
ATOM 1349 O O . PHE B 1 47 ? -30.200 21.588 -4.767 1.00 20.51 362 PHE B O 1
ATOM 1357 N N . PRO B 1 48 ? -30.991 19.675 -3.839 1.00 18.61 363 PRO B N 1
ATOM 1358 C CA . PRO B 1 48 ? -30.692 18.899 -5.059 1.00 18.87 363 PRO B CA 1
ATOM 1359 C C . PRO B 1 48 ? -31.405 19.376 -6.329 1.00 23.75 363 PRO B C 1
ATOM 1360 O O . PRO B 1 48 ? -30.951 19.067 -7.427 1.00 23.58 363 PRO B O 1
ATOM 1364 N N 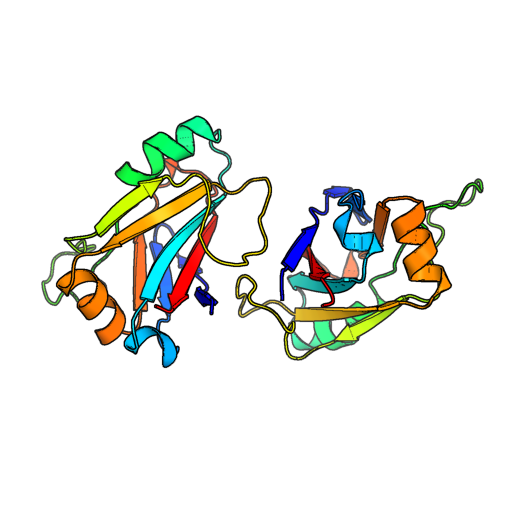. GLN B 1 49 ? -32.516 20.116 -6.175 1.00 21.18 364 GLN B N 1
ATOM 1365 C CA . GLN B 1 49 ? -33.280 20.638 -7.306 1.00 21.92 364 GLN B CA 1
ATOM 1366 C C . GLN B 1 49 ? -32.928 22.090 -7.623 1.00 26.42 364 GLN B C 1
ATOM 1367 O O . GLN B 1 49 ? -33.095 22.515 -8.772 1.00 27.09 364 GLN B O 1
ATOM 1373 N N . LEU B 1 50 ? -32.480 22.850 -6.601 1.00 21.99 365 LEU B N 1
ATOM 1374 C CA . LEU B 1 50 ? -32.147 24.258 -6.743 1.00 21.81 365 LEU B CA 1
ATOM 1375 C C . LEU B 1 50 ? -30.729 24.478 -7.246 1.00 24.15 365 LEU B C 1
ATOM 1376 O O . LEU B 1 50 ? -30.537 25.321 -8.108 1.00 23.10 365 LEU B O 1
ATOM 1381 N N . CYS B 1 51 ? -29.752 23.741 -6.703 1.00 19.69 366 CYS B N 1
ATOM 1382 C CA . CYS B 1 51 ? -28.360 23.878 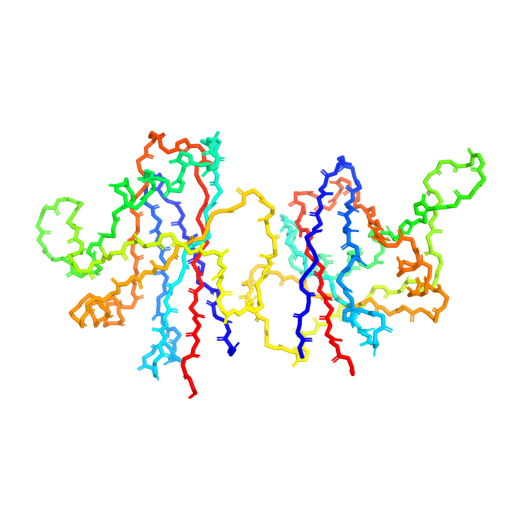-7.095 1.00 18.77 366 CYS B CA 1
ATOM 1383 C C . CYS B 1 51 ? -28.097 23.211 -8.426 1.00 21.80 366 C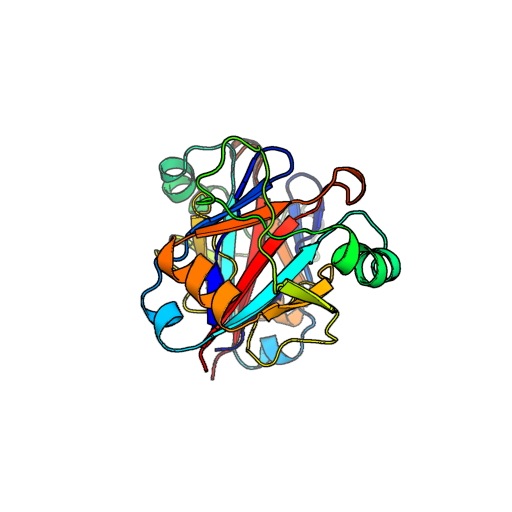YS B C 1
ATOM 1384 O O . CYS B 1 51 ? -28.487 22.066 -8.625 1.00 21.52 366 CYS B O 1
ATOM 1387 N N . LYS B 1 52 ? -27.447 23.942 -9.345 1.00 18.69 367 LYS B N 1
ATOM 1388 C CA . LYS B 1 52 ? -27.127 23.437 -10.675 1.00 18.26 367 LYS B CA 1
ATOM 1389 C C . LYS B 1 52 ? -25.660 23.627 -11.018 1.00 21.94 367 LYS B C 1
ATOM 1390 O O . LYS B 1 52 ? -25.125 24.722 -10.853 1.00 21.27 367 LYS B O 1
ATOM 1396 N N . ALA B 1 53 ? -25.020 22.567 -11.528 1.00 19.45 368 ALA B N 1
ATOM 1397 C CA . ALA B 1 53 ? -23.617 22.642 -11.945 1.00 19.69 368 ALA B CA 1
ATOM 1398 C C . ALA B 1 53 ? -23.530 23.346 -13.291 1.00 24.17 368 ALA B C 1
ATOM 1399 O O . ALA B 1 53 ? -24.319 23.059 -14.188 1.00 23.65 368 ALA B O 1
ATOM 1401 N N . GLY B 1 54 ? -22.585 24.272 -13.413 1.00 20.86 369 GLY B N 1
ATOM 1402 C CA . GLY B 1 54 ? -22.381 25.008 -14.650 1.00 21.16 369 GLY B CA 1
ATOM 1403 C C . GLY B 1 54 ? -21.325 24.391 -15.529 1.00 25.77 369 GLY B C 1
ATOM 1404 O O . GLY B 1 54 ? -20.532 23.595 -15.053 1.00 24.95 369 GLY B O 1
ATOM 1405 N N . SER B 1 55 ? -21.295 24.768 -16.818 1.00 24.12 370 SER B N 1
ATOM 1406 C CA . SER B 1 55 ? -20.272 24.344 -17.782 1.00 25.38 370 SER B CA 1
ATOM 1407 C C . SER B 1 55 ? -19.436 25.616 -18.093 1.00 31.82 370 SER B C 1
ATOM 1408 O O . SER B 1 55 ? -19.746 26.326 -19.050 1.00 31.49 370 SER B O 1
ATOM 1411 N N . PRO B 1 56 ? -18.428 25.967 -17.255 1.00 31.02 371 PRO B N 1
ATOM 1412 C CA . PRO B 1 56 ? -17.686 27.224 -17.479 1.00 31.75 371 PRO B CA 1
ATOM 1413 C C . PRO B 1 56 ? -16.956 27.352 -18.812 1.00 37.16 371 PRO B C 1
ATOM 1414 O O . PRO B 1 56 ? -16.754 28.476 -19.269 1.00 37.01 371 PRO B O 1
ATOM 1418 N N . ASP B 1 57 ? -16.596 26.219 -19.441 1.00 33.94 372 ASP B N 1
ATOM 1419 C CA . ASP B 1 57 ? -15.873 26.236 -20.705 1.00 34.05 372 ASP B CA 1
ATOM 1420 C C . ASP B 1 57 ? -16.748 25.944 -21.952 1.00 37.97 372 ASP B C 1
ATOM 1421 O O . ASP B 1 57 ? -16.174 25.833 -23.041 1.00 37.90 372 ASP B O 1
ATOM 1426 N N . ASP B 1 58 ? -18.125 25.918 -21.830 1.00 34.17 373 ASP B N 1
ATOM 1427 C CA . ASP B 1 58 ? -19.029 25.749 -22.992 1.00 34.42 373 ASP B CA 1
ATOM 1428 C C . ASP B 1 58 ? -18.613 26.812 -23.999 1.00 39.62 373 ASP B C 1
ATOM 1429 O O . ASP B 1 58 ? -18.233 27.905 -23.581 1.00 39.71 373 ASP B O 1
ATOM 1434 N N . VAL B 1 59 ? -18.616 26.472 -25.302 1.00 36.63 374 VAL B N 1
ATOM 1435 C CA . VAL B 1 59 ? -18.126 27.356 -26.369 1.00 37.01 374 VAL B CA 1
ATOM 1436 C C . VAL B 1 59 ? -19.221 28.097 -27.166 1.00 41.74 374 VAL B C 1
ATOM 1437 O O . VAL B 1 59 ? -18.886 28.934 -28.012 1.00 42.21 374 VAL B O 1
ATOM 1441 N N . SER B 1 60 ? -20.507 27.818 -26.877 1.00 38.18 375 SER B N 1
ATOM 1442 C CA . SER B 1 60 ? -21.637 28.473 -27.545 1.00 38.32 375 SER B CA 1
ATOM 1443 C C . SER B 1 60 ? -21.810 29.934 -27.075 1.00 42.11 375 SER B C 1
ATOM 1444 O O . SER B 1 60 ? -21.152 30.356 -26.126 1.00 41.25 375 SER B O 1
ATOM 1447 N N . GLU B 1 61 ? -22.699 30.695 -27.732 1.00 39.56 376 GLU B N 1
ATOM 1448 C CA . GLU B 1 61 ? -22.990 32.084 -27.368 1.00 39.57 376 GLU B CA 1
ATOM 1449 C C . GLU B 1 61 ? -24.091 32.170 -26.293 1.00 42.24 376 GLU B C 1
ATOM 1450 O O . GLU B 1 61 ? -24.450 33.269 -25.867 1.00 42.19 376 GLU B O 1
ATOM 1456 N N . VAL B 1 62 ? -24.608 31.007 -25.845 1.00 37.02 377 VAL B N 1
ATOM 1457 C CA . VAL B 1 62 ? -25.638 30.940 -24.808 1.00 36.08 377 VAL B CA 1
ATOM 1458 C C . VAL B 1 62 ? -24.968 31.148 -23.453 1.00 37.38 377 VAL B C 1
ATOM 1459 O O . VAL B 1 62 ? -23.960 30.505 -23.163 1.00 36.46 377 VAL B O 1
ATOM 1463 N N . VAL B 1 63 ? -25.563 32.113 -22.581 1.00 32.21 378 VAL B N 1
ATOM 1464 C CA . VAL B 1 63 ? -24.999 32.356 -21.268 1.00 31.00 378 VAL B CA 1
ATOM 1465 C C . VAL B 1 63 ? -25.453 31.254 -20.284 1.00 32.20 378 VAL B C 1
ATOM 1466 O O . VAL B 1 63 ? -26.510 30.645 -20.475 1.00 31.45 378 VAL B O 1
ATOM 1470 N N . ASN B 1 64 ? -24.737 30.939 -19.298 1.00 27.13 379 ASN B N 1
ATOM 1471 C CA . ASN B 1 64 ? -25.076 30.048 -18.182 1.00 25.94 379 ASN B CA 1
ATOM 1472 C C . ASN B 1 64 ? -25.447 28.600 -18.562 1.00 27.66 379 ASN B C 1
ATOM 1473 O O . ASN B 1 64 ? -26.300 27.999 -17.910 1.00 26.36 379 ASN B O 1
ATOM 1478 N N . VAL B 1 65 ? -24.747 28.024 -19.551 1.00 23.29 380 VAL B N 1
ATOM 1479 C CA . VAL B 1 65 ? -24.952 26.633 -19.957 1.00 22.77 380 VAL B CA 1
ATOM 1480 C C . VAL B 1 65 ? -24.598 25.705 -18.772 1.00 25.23 380 VAL B C 1
ATOM 1481 O O . VAL B 1 65 ? -23.600 25.917 -18.083 1.00 24.88 380 VAL B O 1
ATOM 1485 N N . ALA B 1 66 ? -25.472 24.725 -18.516 1.00 21.37 381 ALA B N 1
ATOM 1486 C CA . ALA B 1 66 ? -25.324 23.766 -17.433 1.00 20.59 381 ALA B CA 1
ATOM 1487 C C . ALA B 1 66 ? -24.508 22.554 -17.843 1.00 25.41 381 ALA B C 1
ATOM 1488 O O . ALA B 1 66 ? -24.474 22.197 -19.022 1.00 25.74 381 ALA B O 1
ATOM 1490 N N . LEU B 1 67 ? -23.868 21.916 -16.859 1.00 22.13 382 LEU B N 1
ATOM 1491 C CA . LEU B 1 67 ? -23.104 20.694 -17.076 1.00 22.25 382 LEU B CA 1
ATOM 1492 C C . LEU B 1 67 ? -24.032 19.522 -16.800 1.00 28.07 382 LEU B C 1
ATOM 1493 O O . LEU B 1 67 ? -24.547 19.405 -15.688 1.00 28.63 382 LEU B O 1
ATOM 1498 N N . SER B 1 68 ? -24.266 18.679 -17.816 1.00 26.10 383 SER B N 1
ATOM 1499 C CA . SER B 1 68 ? -25.116 17.497 -17.681 1.00 26.50 383 SER B CA 1
ATOM 1500 C C . SER B 1 68 ? -24.358 16.374 -16.966 1.00 30.07 383 SER B C 1
ATOM 1501 O O . SER B 1 68 ? -23.130 16.405 -16.895 1.00 29.74 383 SER B O 1
ATOM 1504 N N . GLY B 1 69 ? -25.101 15.408 -16.423 1.00 26.35 384 GLY B N 1
ATOM 1505 C CA . GLY B 1 69 ? -24.533 14.251 -15.742 1.00 26.00 384 GLY B CA 1
ATOM 1506 C C . GLY B 1 69 ? -24.175 14.484 -14.290 1.00 28.31 384 GLY B C 1
ATOM 1507 O O . GLY B 1 69 ? -23.344 13.765 -13.746 1.00 27.28 384 GLY B O 1
ATOM 1508 N N . VAL B 1 70 ? -24.787 15.505 -13.662 1.00 24.52 385 VAL B N 1
ATOM 1509 C CA . VAL B 1 70 ? -24.549 15.859 -12.257 1.00 23.96 385 VAL B CA 1
ATOM 1510 C C . VAL B 1 70 ? -25.843 15.633 -11.475 1.00 26.95 385 VAL B C 1
ATOM 1511 O O . VAL B 1 70 ? -26.830 16.313 -11.733 1.00 28.57 385 VAL B O 1
ATOM 1515 N N . ILE B 1 71 ? -25.845 14.671 -10.552 1.00 21.02 386 ILE B N 1
ATOM 1516 C CA . ILE B 1 71 ? -27.005 14.396 -9.703 1.00 20.12 386 ILE B CA 1
ATOM 1517 C C . ILE B 1 71 ? -26.592 14.682 -8.272 1.00 22.73 386 ILE B C 1
ATOM 1518 O O . ILE B 1 71 ? -25.634 14.092 -7.794 1.00 23.40 386 ILE B O 1
ATOM 1523 N N . ILE B 1 72 ? -27.298 15.591 -7.608 1.00 18.35 387 ILE B N 1
ATOM 1524 C CA . ILE B 1 72 ? -26.992 15.934 -6.222 1.00 17.44 387 ILE B CA 1
ATOM 1525 C C . ILE B 1 72 ? -27.861 15.051 -5.311 1.00 21.24 387 ILE B C 1
ATOM 1526 O O . ILE B 1 72 ? -29.081 15.075 -5.427 1.00 20.78 387 ILE B O 1
ATOM 1531 N N . ARG B 1 73 ? -27.227 14.252 -4.440 1.00 18.53 388 ARG B N 1
ATOM 1532 C CA . ARG B 1 73 ? -27.964 13.363 -3.542 1.00 18.29 388 ARG B CA 1
ATOM 1533 C C . ARG B 1 73 ? -27.703 13.680 -2.075 1.00 19.96 388 ARG B C 1
ATOM 1534 O O . ARG B 1 73 ? -26.546 13.724 -1.673 1.00 18.77 388 ARG B O 1
ATOM 1542 N N . PRO B 1 74 ? -28.741 13.825 -1.238 1.00 17.26 389 PRO B N 1
ATOM 1543 C CA . PRO B 1 74 ? -28.488 14.066 0.188 1.00 17.23 389 PRO B CA 1
ATOM 1544 C C . PRO B 1 74 ? -27.919 12.818 0.846 1.00 21.14 389 PRO B C 1
ATOM 1545 O O . PRO B 1 74 ? -28.344 11.706 0.523 1.00 21.17 389 PRO B O 1
ATOM 1549 N N . VAL B 1 75 ? -26.928 13.001 1.716 1.00 17.70 390 VAL B N 1
ATOM 1550 C CA . VAL B 1 75 ? -26.301 11.896 2.438 1.00 17.94 390 VAL B CA 1
ATOM 1551 C C . VAL B 1 75 ? -26.395 12.107 3.943 1.00 24.02 390 VAL B C 1
ATOM 1552 O O . VAL B 1 75 ? -26.458 13.249 4.386 1.00 24.10 390 VAL B O 1
ATOM 1556 N N . THR B 1 76 ? -26.422 11.018 4.718 1.00 22.38 391 THR B N 1
ATOM 1557 C CA . THR B 1 76 ? -26.471 11.084 6.179 1.00 23.16 391 THR B CA 1
ATOM 1558 C C . THR B 1 76 ? -25.128 11.588 6.698 1.00 29.89 391 THR B C 1
ATOM 1559 O O . THR B 1 76 ? -25.073 12.393 7.633 1.00 30.41 391 THR B O 1
ATOM 1563 N N . HIS B 1 77 ? -24.047 11.114 6.068 1.00 27.54 392 HIS B N 1
ATOM 1564 C CA . HIS B 1 77 ? -22.683 11.472 6.419 1.00 28.13 392 HIS B CA 1
ATOM 1565 C C . HIS B 1 77 ? -21.735 11.100 5.318 1.00 35.04 392 HIS B C 1
ATOM 1566 O O . HIS B 1 77 ? -22.105 10.382 4.386 1.00 34.01 392 HIS B O 1
ATOM 1573 N N . VAL B 1 78 ? -20.484 11.547 5.446 1.00 35.03 393 VAL B N 1
ATOM 1574 C CA . VAL B 1 78 ? -19.503 11.205 4.439 1.00 36.88 393 VAL B CA 1
ATOM 1575 C C . VAL B 1 78 ? -18.485 10.173 4.999 1.00 44.86 393 VAL B C 1
ATOM 1576 O O . VAL B 1 78 ? -18.211 10.136 6.203 1.00 44.34 393 VAL B O 1
ATOM 1580 N N . PRO B 1 79 ? -18.002 9.299 4.091 1.00 44.96 394 PRO B N 1
ATOM 1581 C CA . PRO B 1 79 ? -17.029 8.243 4.442 1.00 46.47 394 PRO B CA 1
ATOM 1582 C C . PRO B 1 79 ? -15.753 8.672 5.165 1.00 52.66 394 PRO B C 1
ATOM 1583 O O . PRO B 1 79 ? -15.248 7.926 6.007 1.00 52.85 394 PRO B O 1
ATOM 1587 N N . ALA B 1 80 ? -15.201 9.837 4.797 1.00 50.22 395 ALA B N 1
ATOM 1588 C CA . ALA B 1 80 ? -13.925 10.306 5.323 1.00 50.80 395 ALA B CA 1
ATOM 1589 C C . ALA B 1 80 ? -13.986 1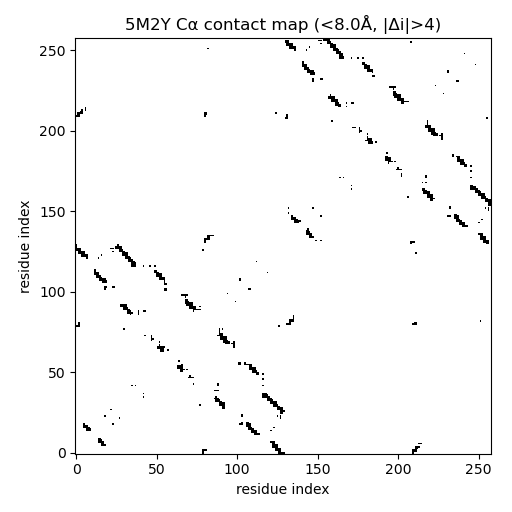1.134 6.608 1.00 54.95 395 ALA B C 1
ATOM 1590 O O . ALA B 1 80 ? -15.065 11.472 7.098 1.00 54.97 395 ALA B O 1
ATOM 1592 N N . ALA B 1 81 ? -12.788 11.400 7.168 1.00 51.38 396 ALA B N 1
ATOM 1593 C CA . ALA B 1 81 ? -12.548 12.176 8.373 1.00 51.07 396 ALA B CA 1
ATOM 1594 C C . ALA B 1 81 ? -12.623 13.654 7.989 1.00 54.36 396 ALA B C 1
ATOM 1595 O O . ALA B 1 81 ? -11.682 14.218 7.418 1.00 53.58 396 ALA B O 1
ATOM 1597 N N . ILE B 1 82 ? -13.790 14.253 8.255 1.00 50.37 397 ILE B N 1
ATOM 1598 C CA . ILE B 1 82 ? -14.108 15.640 7.935 1.00 49.71 397 ILE B CA 1
ATOM 1599 C C . ILE B 1 82 ? -14.533 16.368 9.206 1.00 51.85 397 ILE B C 1
ATOM 1600 O O . ILE B 1 82 ? -15.310 15.811 9.987 1.00 51.36 397 ILE B O 1
ATOM 1605 N N . PRO B 1 83 ? -14.077 17.626 9.411 1.00 47.17 398 PRO B N 1
ATOM 1606 C CA . PRO B 1 83 ? -14.552 18.392 10.571 1.00 46.98 398 PRO B CA 1
ATOM 1607 C C . PRO B 1 83 ? -16.040 18.688 10.356 1.00 49.74 398 PRO B C 1
ATOM 1608 O O . PRO B 1 83 ? -16.400 19.406 9.420 1.00 49.07 398 PRO B O 1
ATOM 1612 N N . LEU B 1 84 ? -16.907 18.050 11.149 1.00 45.00 399 LEU B N 1
ATOM 1613 C CA . LEU B 1 84 ? -18.347 18.216 10.982 1.00 44.08 399 LEU B CA 1
ATOM 1614 C C . LEU B 1 84 ? -18.910 19.416 11.690 1.00 46.48 399 LEU B C 1
ATOM 1615 O O . LEU B 1 84 ? -18.715 19.582 12.892 1.00 46.74 399 LEU B O 1
ATOM 1620 N N . ARG B 1 85 ? -19.616 20.247 10.936 1.00 41.60 400 ARG B N 1
ATOM 1621 C CA . ARG B 1 85 ? -20.290 21.398 11.486 1.00 41.31 400 ARG B CA 1
ATOM 1622 C C . ARG B 1 85 ? -21.717 20.977 11.730 1.00 44.15 400 ARG B C 1
ATOM 1623 O O . ARG B 1 85 ? -22.350 20.350 10.874 1.00 43.35 400 ARG B O 1
ATOM 1631 N N . LEU B 1 86 ? -22.207 21.324 12.914 1.00 39.92 401 LEU B N 1
ATOM 1632 C CA . LEU B 1 86 ? -23.550 21.067 13.405 1.00 39.27 401 LEU B CA 1
ATOM 1633 C C . LEU B 1 86 ? -24.627 21.520 12.415 1.00 41.95 401 LEU B C 1
ATOM 1634 O O . LEU B 1 86 ? -25.615 20.814 12.221 1.00 41.38 401 LEU B O 1
ATOM 1639 N N . GLU B 1 87 ? -24.424 22.690 11.791 1.00 37.79 402 GLU B N 1
ATOM 1640 C CA . GLU B 1 87 ? -25.392 23.322 10.900 1.00 37.43 402 GLU B CA 1
ATOM 1641 C C . GLU B 1 87 ? -25.349 22.865 9.448 1.00 39.01 402 GLU B C 1
ATOM 1642 O O . GLU B 1 87 ? -26.217 23.264 8.669 1.00 38.91 402 GLU B O 1
ATOM 1648 N N . ASN B 1 88 ? -24.383 22.015 9.087 1.00 33.09 403 ASN B N 1
ATOM 1649 C CA . ASN B 1 88 ? -24.266 21.627 7.694 1.00 31.73 403 ASN B CA 1
ATOM 1650 C C . ASN B 1 88 ? -25.073 20.423 7.263 1.00 32.81 403 ASN B C 1
ATOM 1651 O O . ASN B 1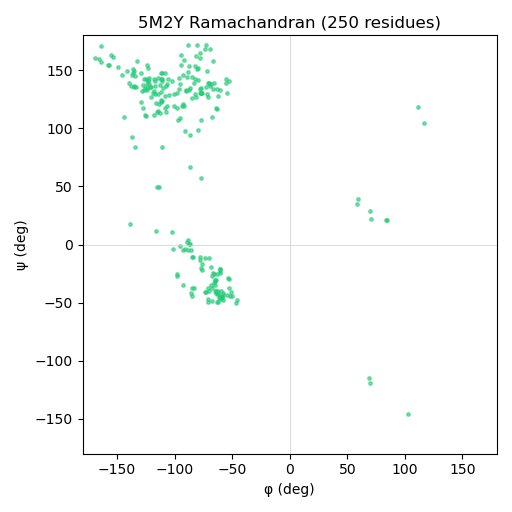 88 ? -25.302 19.525 8.054 1.00 32.67 403 ASN B O 1
ATOM 1656 N N . GLN B 1 89 ? -25.498 20.445 5.982 1.00 27.16 404 GLN B N 1
ATOM 1657 C CA . GLN B 1 89 ? -26.179 19.375 5.259 1.00 25.88 404 GLN B CA 1
ATOM 1658 C C . GLN B 1 89 ? -25.176 18.922 4.198 1.00 27.46 404 GLN B C 1
ATOM 1659 O O . GLN B 1 89 ? -24.519 19.760 3.575 1.00 26.41 404 GLN B O 1
ATOM 1665 N N . TYR B 1 90 ? -25.048 17.609 4.012 1.00 22.75 405 TYR B N 1
ATOM 1666 C CA . TYR B 1 90 ? -24.106 17.037 3.067 1.00 21.63 405 TYR B CA 1
ATOM 1667 C C . TYR B 1 90 ? -24.781 16.385 1.901 1.00 21.40 405 TYR B C 1
ATOM 1668 O O . TYR B 1 90 ? -25.853 15.807 2.039 1.00 20.74 405 TYR B O 1
ATOM 1677 N N . PHE B 1 91 ? -24.164 16.548 0.733 1.00 16.17 406 PHE B N 1
ATOM 1678 C CA . PHE B 1 91 ? -24.676 16.022 -0.520 1.00 15.29 406 PHE B CA 1
ATOM 1679 C C . PHE B 1 91 ? -23.568 15.438 -1.344 1.00 20.37 406 PHE B C 1
ATOM 1680 O O . PHE B 1 91 ? -22.504 16.041 -1.470 1.00 20.09 406 PHE B O 1
ATOM 1688 N N . ALA B 1 92 ? -23.826 14.277 -1.924 1.00 18.09 407 ALA B N 1
ATOM 1689 C CA . ALA B 1 92 ? -22.869 13.664 -2.823 1.00 18.66 407 ALA B CA 1
ATOM 1690 C C . ALA B 1 92 ? -23.138 14.161 -4.233 1.00 23.13 407 ALA B C 1
ATOM 1691 O O . ALA B 1 92 ? -24.288 14.397 -4.608 1.00 21.70 407 ALA B O 1
ATOM 1693 N N . LEU B 1 93 ? -22.068 14.341 -5.005 1.00 22.02 408 LEU B N 1
ATOM 1694 C CA . LEU B 1 93 ? -22.205 14.705 -6.399 1.00 23.22 408 LEU B CA 1
ATOM 1695 C C . LEU B 1 93 ? -22.086 13.387 -7.138 1.00 29.64 408 LEU B C 1
ATOM 1696 O O . LEU B 1 93 ? -21.023 12.764 -7.137 1.00 30.79 408 LEU B O 1
ATOM 1701 N N . ASP B 1 94 ? -23.205 12.894 -7.667 1.00 27.22 409 ASP B N 1
ATOM 1702 C CA . ASP B 1 94 ? -23.222 11.663 -8.433 1.00 27.91 409 ASP B CA 1
ATOM 1703 C C . ASP B 1 94 ? -22.899 12.093 -9.851 1.00 32.92 409 ASP B C 1
ATOM 1704 O O . ASP B 1 94 ? -23.771 12.570 -10.570 1.00 32.45 409 ASP B O 1
ATOM 1709 N N . LEU B 1 95 ? -21.608 12.017 -10.198 1.00 30.37 410 LEU B N 1
ATOM 1710 C CA . LEU B 1 95 ? -21.105 12.461 -11.485 1.00 30.26 410 LEU B CA 1
ATOM 1711 C C . LEU B 1 95 ? -20.978 11.353 -12.492 1.00 34.70 410 LEU B C 1
ATOM 1712 O O . LEU B 1 95 ? -20.561 10.237 -12.170 1.00 34.79 410 LEU B O 1
ATOM 1717 N N . SER B 1 96 ? -21.282 11.699 -13.741 1.00 31.47 411 SER B N 1
ATOM 1718 C CA . SER B 1 96 ? -21.068 10.808 -14.868 1.00 32.15 411 SER B CA 1
ATOM 1719 C C . SER B 1 96 ? -19.563 10.873 -15.166 1.00 37.33 411 SER B C 1
ATOM 1720 O O . SER B 1 96 ? -18.876 11.773 -14.676 1.00 36.40 411 SER B O 1
ATOM 1723 N N . THR B 1 97 ? -19.043 9.925 -15.951 1.00 35.52 412 THR B N 1
ATOM 1724 C CA . THR B 1 97 ? -17.623 9.909 -16.315 1.00 35.99 412 THR B CA 1
ATOM 1725 C C . THR B 1 97 ? -17.251 11.226 -17.038 1.00 38.29 412 THR B C 1
ATOM 1726 O O . THR B 1 97 ? -16.239 11.852 -16.710 1.00 37.50 412 THR B O 1
ATOM 1730 N N . ASP B 1 98 ? -18.106 11.654 -17.986 1.00 34.61 413 ASP B N 1
ATOM 1731 C CA . ASP B 1 98 ? -17.926 12.881 -18.766 1.00 34.04 413 ASP B CA 1
ATOM 1732 C C . ASP B 1 98 ? -17.971 14.165 -17.936 1.00 35.84 413 ASP B C 1
ATOM 1733 O O . ASP B 1 98 ? -17.181 15.071 -18.194 1.00 34.65 413 ASP B O 1
ATOM 1738 N N . ALA B 1 99 ? -18.883 14.242 -16.945 1.00 31.46 414 ALA B N 1
ATOM 1739 C CA . ALA B 1 99 ? -19.008 15.403 -16.058 1.00 29.93 414 ALA B CA 1
ATOM 1740 C C . ALA B 1 99 ? -17.723 15.622 -15.232 1.00 32.46 414 ALA B C 1
ATOM 1741 O O . ALA B 1 99 ? -17.203 16.739 -15.228 1.00 31.10 414 ALA B O 1
ATOM 1743 N N . ALA B 1 100 ? -17.188 14.558 -14.578 1.00 29.78 415 ALA B N 1
ATOM 1744 C CA . ALA B 1 100 ? -15.948 14.631 -13.786 1.00 29.82 415 ALA B CA 1
ATOM 1745 C C . ALA B 1 100 ? -14.765 15.054 -14.666 1.00 34.00 415 ALA B C 1
ATOM 1746 O O . ALA B 1 100 ? -14.033 15.968 -14.288 1.00 33.25 415 ALA B O 1
ATOM 1748 N N . ARG B 1 101 ? -14.633 14.444 -15.871 1.00 31.71 416 ARG B N 1
ATOM 1749 C CA . ARG B 1 101 ? -13.585 14.778 -16.853 1.00 32.07 416 ARG B CA 1
ATOM 1750 C C . ARG B 1 101 ? -13.682 16.245 -17.297 1.00 35.25 416 ARG B C 1
ATOM 1751 O O . ARG B 1 101 ? -12.652 16.926 -17.335 1.00 34.88 416 ARG B O 1
ATOM 1754 N N . ALA B 1 102 ? -14.908 16.737 -17.580 1.00 30.91 417 ALA B N 1
ATOM 1755 C CA . ALA B 1 102 ? -15.130 18.125 -17.992 1.00 30.16 417 ALA B CA 1
ATOM 1756 C C . ALA B 1 102 ? -14.656 19.131 -16.929 1.00 34.02 417 ALA B C 1
ATOM 1757 O O . ALA B 1 102 ? -14.027 20.127 -17.276 1.00 33.36 417 ALA B O 1
ATOM 1759 N N . MET B 1 103 ? -14.893 18.827 -15.667 1.00 30.90 418 MET B N 1
ATOM 1760 C CA . MET B 1 103 ? -14.461 19.669 -14.576 1.00 30.63 418 MET B CA 1
ATOM 1761 C C . MET B 1 103 ? -12.946 19.655 -14.368 1.00 34.56 418 MET B C 1
ATOM 1762 O O . MET B 1 103 ? -12.333 20.653 -14.223 1.00 33.63 418 MET B O 1
ATOM 1767 N N . LEU B 1 104 ? -12.393 18.468 -14.303 1.00 32.17 419 LEU B N 1
ATOM 1768 C CA . LEU B 1 104 ? -10.956 18.271 -14.111 1.00 32.54 419 LEU B CA 1
ATOM 1769 C C . LEU B 1 104 ? -10.120 18.844 -15.252 1.00 36.99 419 LEU B C 1
ATOM 1770 O O . LEU B 1 104 ? -9.100 19.474 -14.983 1.00 37.36 419 LEU B O 1
ATOM 1775 N N . ASP B 1 105 ? -10.580 18.689 -16.513 1.00 33.35 420 ASP B N 1
ATOM 1776 C CA . ASP B 1 105 ? -9.896 19.238 -17.690 1.00 33.33 420 ASP B CA 1
ATOM 1777 C C . ASP B 1 105 ? -9.945 20.764 -17.719 1.00 35.58 420 ASP B C 1
ATOM 1778 O O . ASP B 1 105 ? -8.998 21.399 -18.174 1.00 34.86 420 ASP B O 1
ATOM 1783 N N . ALA B 1 106 ? -11.053 21.353 -17.246 1.00 30.92 421 ALA B N 1
ATOM 1784 C CA . ALA B 1 106 ? -11.213 22.805 -17.172 1.00 30.07 421 ALA B CA 1
ATOM 1785 C C . ALA B 1 106 ? -10.413 23.382 -15.989 1.00 32.19 421 ALA B C 1
ATOM 1786 O O . ALA B 1 106 ? -10.116 24.575 -15.977 1.00 31.71 421 ALA B O 1
ATOM 1788 N N . GLY B 1 107 ? -10.107 22.525 -15.005 1.00 27.59 422 GLY B N 1
ATOM 1789 C CA . GLY B 1 107 ? -9.362 22.878 -13.796 1.00 26.97 422 GLY B CA 1
ATOM 1790 C C . GLY B 1 107 ? -10.163 23.755 -12.864 1.00 29.38 422 GLY B C 1
ATOM 1791 O O . GLY B 1 107 ? -9.601 24.490 -12.059 1.00 28.36 422 GLY B O 1
ATOM 1792 N N . ARG B 1 108 ? -11.497 23.705 -12.997 1.00 25.15 423 ARG B N 1
ATOM 1793 C CA . ARG B 1 108 ? -12.424 24.467 -12.178 1.00 24.14 423 ARG B CA 1
ATOM 1794 C C . ARG B 1 108 ? -13.833 23.932 -12.347 1.00 27.05 423 ARG B C 1
ATOM 1795 O O . ARG B 1 108 ? -14.123 23.222 -13.308 1.00 26.06 423 ARG B O 1
ATOM 1803 N N . CYS B 1 109 ? -14.676 24.250 -11.376 1.00 23.49 424 CYS B N 1
ATOM 1804 C CA . CYS B 1 109 ? -16.069 23.866 -11.305 1.00 23.28 424 CYS B CA 1
ATOM 1805 C C . CYS B 1 109 ? -16.896 25.057 -10.872 1.00 23.90 424 CYS B C 1
ATOM 1806 O O . CYS B 1 109 ? -16.383 25.958 -10.210 1.00 23.02 424 CYS B O 1
ATOM 1809 N N . THR B 1 110 ? -18.164 25.090 -11.307 1.00 19.07 425 THR B N 1
ATOM 1810 C CA . THR B 1 110 ? -19.076 26.173 -10.968 1.00 18.39 425 THR B CA 1
ATOM 1811 C C . THR B 1 110 ? -20.429 25.603 -10.544 1.00 21.03 425 THR B C 1
ATOM 1812 O O . THR B 1 110 ? -20.872 24.582 -11.072 1.00 20.37 425 THR B O 1
ATOM 1816 N N . PHE B 1 111 ? -21.065 26.272 -9.587 1.00 17.27 426 PHE B N 1
ATOM 1817 C CA . PHE B 1 111 ? -22.383 25.891 -9.090 1.00 16.29 426 PHE B CA 1
ATOM 1818 C C . PHE B 1 111 ? -23.260 27.117 -8.973 1.00 21.49 426 PHE B C 1
ATOM 1819 O O . PHE B 1 111 ? -22.822 28.160 -8.493 1.00 21.24 426 PHE B O 1
ATOM 1827 N N . TYR B 1 112 ? -24.500 26.982 -9.413 1.00 18.09 427 TYR B N 1
ATOM 1828 C CA . TYR B 1 112 ? -25.495 28.027 -9.314 1.00 18.50 427 TYR B CA 1
ATOM 1829 C C . TYR B 1 112 ? -26.339 27.742 -8.094 1.00 22.07 427 TYR B C 1
ATOM 1830 O O . TYR B 1 112 ? -26.809 26.627 -7.925 1.00 20.96 427 TYR B O 1
ATOM 1839 N N . THR B 1 113 ? -26.527 28.755 -7.250 1.00 19.47 428 THR B N 1
ATOM 1840 C CA . THR B 1 113 ? -27.405 28.651 -6.084 1.00 19.69 428 THR B CA 1
ATOM 1841 C C . THR B 1 113 ? -28.361 29.824 -6.170 1.00 25.31 428 THR B C 1
ATOM 1842 O O . THR B 1 113 ? -27.919 30.976 -6.090 1.00 25.27 428 THR B O 1
ATOM 1846 N N . PRO B 1 114 ? -29.659 29.595 -6.299 1.00 23.46 429 PRO B N 1
ATOM 1847 C CA . PRO B 1 114 ? -30.564 30.734 -6.405 1.00 24.65 429 PRO B CA 1
ATOM 1848 C C . PRO B 1 114 ? -30.668 31.491 -5.130 1.00 31.15 429 PRO B C 1
ATOM 1849 O O . PRO B 1 114 ? -30.331 31.008 -4.107 1.00 29.90 429 PRO B O 1
ATOM 1853 N N . ALA B 1 115 ? -31.263 32.659 -5.194 1.00 30.61 430 ALA B N 1
ATOM 1854 C CA . ALA B 1 115 ? -31.422 33.500 -4.032 1.00 32.31 430 ALA B CA 1
ATOM 1855 C C . ALA B 1 115 ? -32.376 32.994 -2.968 1.00 38.60 430 ALA B C 1
ATOM 1856 O O . ALA B 1 115 ? -32.292 33.394 -1.859 1.00 38.52 430 ALA B O 1
ATOM 1858 N N . SER B 1 116 ? -33.250 32.072 -3.341 1.00 36.82 431 SER B N 1
ATOM 1859 C CA . SER B 1 116 ? -34.226 31.404 -2.501 1.00 37.94 431 SER B CA 1
ATOM 1860 C C . SER B 1 116 ? -33.578 30.506 -1.493 1.00 43.74 431 SER B C 1
ATOM 1861 O O . SER B 1 116 ? -34.052 30.340 -0.395 1.00 43.84 431 SER B O 1
ATOM 1864 N N . LEU B 1 117 ? -32.388 30.008 -1.802 1.00 40.86 432 LEU B N 1
ATOM 1865 C CA . LEU B 1 117 ? -31.634 29.232 -0.875 1.00 41.07 432 LEU B CA 1
ATOM 1866 C C . LEU B 1 117 ? -31.230 30.091 0.309 1.00 45.98 432 LEU B C 1
ATOM 1867 O O . LEU B 1 117 ? -31.104 29.561 1.365 1.00 46.04 432 LEU B O 1
ATOM 1872 N N . GLY B 1 118 ? -31.017 31.393 0.155 1.00 43.13 433 GLY B N 1
ATOM 1873 C CA . GLY B 1 118 ? -30.761 32.292 1.254 1.00 43.47 433 GLY B CA 1
ATOM 1874 C C . GLY B 1 118 ? -29.316 32.623 1.345 1.00 46.64 433 GLY B C 1
ATOM 1875 O O . GLY B 1 118 ? -28.644 32.636 0.341 1.00 46.22 433 GLY B O 1
ATOM 1876 N N . ASP B 1 119 ? -28.786 32.817 2.541 1.00 42.36 434 ASP B N 1
ATOM 1877 C CA . ASP B 1 119 ? -27.353 33.049 2.671 1.00 41.57 434 ASP B CA 1
ATOM 1878 C C . ASP B 1 119 ? -26.595 31.734 2.772 1.00 41.77 434 ASP B C 1
ATOM 1879 O O . ASP B 1 119 ? -25.994 31.418 3.745 1.00 40.92 434 ASP B O 1
ATOM 1884 N N . VAL B 1 120 ? -26.628 31.002 1.707 1.00 35.99 435 VAL B N 1
ATOM 1885 C CA . VAL B 1 120 ? -26.005 29.731 1.665 1.00 34.12 435 VAL B CA 1
ATOM 1886 C C . VAL B 1 120 ? -24.494 29.825 1.633 1.00 33.40 435 VAL B C 1
ATOM 1887 O O . VAL B 1 120 ? -23.957 30.778 1.164 1.00 32.53 435 VAL B O 1
ATOM 1891 N N . LYS B 1 121 ? -23.836 28.834 2.202 1.00 26.64 436 LYS B N 1
ATOM 1892 C CA . LYS B 1 121 ? -22.400 28.733 2.155 1.00 25.21 436 LYS B CA 1
ATOM 1893 C C . LYS B 1 121 ? -22.089 27.333 1.681 1.00 26.50 436 LYS B C 1
ATOM 1894 O O . LYS B 1 121 ? -22.555 26.403 2.224 1.00 26.16 436 LYS B O 1
ATOM 1900 N N . LEU B 1 122 ? -21.360 27.230 0.596 1.00 21.55 437 LEU B N 1
ATOM 1901 C CA . LEU B 1 122 ? -20.992 25.979 0.051 1.00 20.43 437 LEU B CA 1
ATOM 1902 C C . LEU B 1 122 ? -19.537 25.702 0.191 1.00 22.84 437 LEU B C 1
ATOM 1903 O O . LEU B 1 122 ? -18.755 26.521 0.016 1.00 21.73 437 LEU B O 1
ATOM 1908 N N . GLU B 1 123 ? -19.235 24.477 0.486 1.00 19.12 438 GLU B N 1
ATOM 1909 C CA . GLU B 1 123 ? -17.873 23.965 0.530 1.00 19.23 438 GLU B CA 1
ATOM 1910 C C . GLU B 1 123 ? -17.908 22.713 -0.323 1.00 22.73 438 GLU B C 1
ATOM 1911 O O . GLU B 1 123 ? -18.935 22.035 -0.426 1.00 21.02 438 GLU B O 1
ATOM 1917 N N . LEU B 1 124 ? -16.807 22.442 -0.977 1.00 19.86 439 LEU B N 1
ATOM 1918 C CA . LEU B 1 124 ? -16.663 21.272 -1.815 1.00 19.19 439 LEU B CA 1
ATOM 1919 C C . LEU B 1 124 ? -15.482 20.456 -1.332 1.00 23.38 439 LEU B C 1
ATOM 1920 O O . LEU B 1 124 ? -14.449 21.007 -0.955 1.00 22.14 439 LEU B O 1
ATOM 1925 N N . PHE B 1 125 ? -15.619 19.145 -1.375 1.00 20.51 440 PHE B N 1
ATOM 1926 C CA . PHE B 1 125 ? -14.499 18.313 -1.006 1.00 20.41 440 PHE B CA 1
ATOM 1927 C C . PHE B 1 125 ? -14.505 17.035 -1.760 1.00 25.25 440 PHE B C 1
ATOM 1928 O O . PHE B 1 125 ? -15.541 16.571 -2.224 1.00 24.52 440 PHE B O 1
ATOM 1936 N N . ALA B 1 126 ? -13.315 16.503 -1.918 1.00 23.18 441 ALA B N 1
ATOM 1937 C CA . ALA B 1 126 ? -13.129 15.286 -2.654 1.00 23.93 441 ALA B CA 1
ATOM 1938 C C . ALA B 1 126 ? -12.461 14.259 -1.779 1.00 29.30 441 ALA B C 1
ATOM 1939 O O . ALA B 1 126 ? -11.558 14.591 -1.019 1.00 28.68 441 ALA B O 1
ATOM 1941 N N . VAL B 1 127 ? -12.936 13.018 -1.862 1.00 27.56 442 VAL B N 1
ATOM 1942 C CA . VAL B 1 127 ? -12.349 11.900 -1.136 1.00 28.67 442 VAL B CA 1
ATOM 1943 C C . VAL B 1 127 ? -11.652 11.065 -2.203 1.00 35.93 442 VAL B C 1
ATOM 1944 O O . VAL B 1 127 ? -12.286 10.612 -3.155 1.00 35.75 442 VAL B O 1
ATOM 1948 N N . LEU B 1 128 ? -10.335 10.943 -2.091 1.00 35.32 443 LEU B N 1
ATOM 1949 C CA . LEU B 1 128 ? -9.554 10.215 -3.078 1.00 37.06 443 LEU B CA 1
ATOM 1950 C C . LEU B 1 128 ? -9.778 8.725 -2.978 1.00 43.85 443 LEU B C 1
ATOM 1951 O O . LEU B 1 128 ? -9.752 8.164 -1.880 1.00 43.37 443 LEU B O 1
ATOM 1956 N N . ARG B 1 129 ? -10.084 8.108 -4.130 1.00 42.18 444 ARG B N 1
ATOM 1957 C CA . ARG B 1 129 ? -10.372 6.681 -4.258 1.00 92.88 444 ARG B CA 1
ATOM 1958 C C . ARG B 1 129 ? -9.112 5.864 -4.498 1.00 139.63 444 ARG B C 1
ATOM 1959 O O . ARG B 1 129 ? -8.009 6.404 -4.530 1.00 104.85 444 ARG B O 1
#

Radius of gyration: 20.23 Å; Cα contacts (8 Å, |Δi|>4): 545; chains: 2; bounding box: 38×40×69 Å

Secondary structure (DSSP, 8-state):
--EEEE-EEEETTEEEEE---GGGGG-EEEEEEEE-SS-HHHHHHHHHHH-EEEPSS--SS-TTPBPSSEEEEEES--SS-----TT-EEEEEEE-HHHHHHHHHHTEEEEE--GGG-S-EEEEEEEE--/-EEEE-EEEETTEEEEE---GGGGG-EEEEEEEE-SS-HHHHHHHHHHH-EEB-TT--SS-TTPBPSSEEEEEES--SS-----TT-EEEEEEE-HHHHHHHHHHTEEEEE--GGG-S-EEEEEEEE-